Protein AF-A0A259EML0-F1 (afdb_monomer)

Foldseek 3Di:
DPPPCQLVLPFLLVQVVVDDQVVQQVVQCVVCVVPPVDDLDQALQPRHRDPTFHQFLQRHTHHPVVVVVLSPDGFDPVQVVQVVVLVVLQVVLVVVVVVVCVVQPQDQDQQCLCVVLVVLVVVCVVPVVSVVVSVVSNVVNVVSNVVSVVSVVVSVVVVVVSCVVRPRRDRDQHDDLPDPPHDADPSRVSSSLCQFRPDPHGSSNVSLFVVQCVVVVQFALAPPGPDNPQKDKDFLADSNNVTTSHSVRIHIHHPVVVVVDDPDDNPPRRPDDPDPVVVVVVPDDPPPPPPD

Secondary structure (DSSP, 8-state):
--TTSSTTT--HHHHHTTS-HHHHHHHHHHHHTTT-TT--PBPTTT--B-SSEEE-TTS-EEEHHHHHHHHT----THHHHHHHHHHHHHHHHHHHHHHHHHHH-------HHHHHHHHHHHHHTT-TTHHHHHHHHHHHHHHHHHHHHHHHHHHHHHHHHHHHHSPPPPPP----TT-TTS---HHHHHHHHHHHT-SSS-TTHHHHHHHHHHHTTSS--STT----SSEEEEESS-GGGT--SSGGGEEEEEHHHHHTS-SS-GGGSTTT---GGGGGTTT-----TT--

Nearest PDB structures (foldseek):
  3q84-assembly2_H  TM=6.342E-01  e=9.809E+00  Homo sapiens
  3tul-assembly5_A  TM=3.416E-01  e=5.485E+00  Salmonella enterica subsp. enterica serovar Typhimurium

Mean predicted aligned error: 13.54 Å

Structure (mmCIF, N/CA/C/O backbone):
data_AF-A0A259EML0-F1
#
_entry.id   AF-A0A259EML0-F1
#
loop_
_atom_site.group_PDB
_atom_site.id
_atom_site.type_symbol
_atom_site.label_atom_id
_atom_site.label_alt_id
_atom_site.label_comp_id
_atom_site.label_asym_id
_atom_site.label_entity_id
_atom_site.label_seq_id
_atom_site.pdbx_PDB_ins_code
_atom_site.Cartn_x
_atom_site.Cartn_y
_atom_site.Cartn_z
_atom_site.occupancy
_atom_site.B_iso_or_equiv
_atom_site.auth_seq_id
_atom_site.auth_comp_id
_atom_site.auth_asym_id
_atom_site.auth_atom_id
_atom_site.pdbx_PDB_model_num
ATOM 1 N N . MET A 1 1 ? -11.617 6.239 -12.213 1.00 32.28 1 MET A N 1
ATOM 2 C CA . MET A 1 1 ? -11.123 7.556 -11.750 1.00 32.28 1 MET A CA 1
ATOM 3 C C . MET A 1 1 ? -11.499 7.834 -10.281 1.00 32.28 1 MET A C 1
ATOM 5 O O . MET A 1 1 ? -11.988 8.906 -9.979 1.00 32.28 1 MET A O 1
ATOM 9 N N . ILE A 1 2 ? -11.288 6.891 -9.346 1.00 41.94 2 ILE A N 1
ATOM 10 C CA . ILE A 1 2 ? -11.593 7.083 -7.898 1.00 41.94 2 ILE A CA 1
ATOM 11 C C . ILE A 1 2 ? -10.300 7.094 -7.048 1.00 41.94 2 ILE A C 1
ATOM 13 O O . ILE A 1 2 ? -10.310 7.427 -5.869 1.00 41.94 2 ILE A O 1
ATOM 17 N N . ALA A 1 3 ? -9.150 6.792 -7.658 1.00 43.53 3 ALA A N 1
ATOM 18 C CA . ALA A 1 3 ? -7.865 6.683 -6.971 1.00 43.53 3 ALA A CA 1
ATOM 19 C C . ALA A 1 3 ? -7.181 8.036 -6.675 1.00 43.53 3 ALA A C 1
ATOM 21 O O . ALA A 1 3 ? -6.083 8.034 -6.128 1.00 43.53 3 ALA A O 1
ATOM 22 N N . GLU A 1 4 ? -7.789 9.176 -7.022 1.00 46.19 4 GLU A N 1
ATOM 23 C CA . GLU A 1 4 ? -7.101 10.478 -6.986 1.00 46.19 4 GLU A CA 1
ATOM 24 C C . GLU A 1 4 ? -7.429 11.373 -5.783 1.00 46.19 4 GLU A C 1
ATOM 26 O O . GLU A 1 4 ? -6.706 12.336 -5.564 1.00 46.19 4 GLU A O 1
ATOM 31 N N . THR A 1 5 ? -8.456 11.062 -4.982 1.00 48.94 5 THR A N 1
ATOM 32 C CA . THR A 1 5 ? -8.928 11.951 -3.893 1.00 48.94 5 THR A CA 1
ATOM 33 C C . THR A 1 5 ? -8.963 11.295 -2.515 1.00 48.94 5 THR A C 1
ATOM 35 O O . THR A 1 5 ? -9.581 11.808 -1.582 1.00 48.94 5 THR A O 1
ATOM 38 N N . TRP A 1 6 ? -8.394 10.104 -2.369 1.00 49.38 6 TRP A N 1
ATOM 39 C CA . TRP A 1 6 ? -8.621 9.312 -1.167 1.00 49.38 6 TRP A CA 1
ATOM 40 C C . TRP A 1 6 ? -7.651 9.634 -0.032 1.00 49.38 6 TRP A C 1
ATOM 42 O O . TRP A 1 6 ? -8.041 9.540 1.133 1.00 49.38 6 TRP A O 1
ATOM 52 N N . HIS A 1 7 ? -6.425 10.070 -0.335 1.00 49.62 7 HIS A N 1
ATOM 53 C CA . HIS A 1 7 ? -5.476 10.426 0.715 1.00 49.62 7 HIS A CA 1
ATOM 54 C C . HIS A 1 7 ? -5.818 11.779 1.358 1.00 49.62 7 HIS A C 1
ATOM 56 O O . HIS A 1 7 ? -5.595 11.948 2.553 1.00 49.62 7 HIS A O 1
ATOM 62 N N . THR A 1 8 ? -6.457 12.704 0.626 1.00 53.06 8 THR A N 1
ATOM 63 C CA . THR A 1 8 ? -7.012 13.951 1.196 1.00 53.06 8 THR A CA 1
ATOM 64 C C . THR A 1 8 ? -8.127 13.699 2.218 1.00 53.06 8 THR A C 1
ATOM 66 O O . THR A 1 8 ? -8.346 14.520 3.111 1.00 53.06 8 THR A O 1
ATOM 69 N N . ASP A 1 9 ? -8.821 12.559 2.118 1.00 53.66 9 ASP A N 1
ATOM 70 C CA . ASP A 1 9 ? -9.874 12.164 3.060 1.00 53.66 9 ASP A CA 1
ATOM 71 C C . ASP A 1 9 ? -9.303 11.496 4.332 1.00 53.66 9 ASP A C 1
ATOM 73 O O . ASP A 1 9 ? -9.971 11.504 5.371 1.00 53.66 9 ASP A O 1
ATOM 77 N N . PHE A 1 10 ? -8.067 10.969 4.308 1.00 60.84 10 PHE A N 1
ATOM 78 C CA . PHE A 1 10 ? -7.396 10.430 5.499 1.00 60.84 10 PHE A CA 1
ATOM 79 C C . PHE A 1 10 ? -6.634 11.519 6.259 1.00 60.84 10 PHE A C 1
ATOM 81 O O . PHE A 1 10 ? -5.419 11.667 6.160 1.00 60.84 10 PHE A O 1
ATOM 88 N N . ASN A 1 11 ? -7.368 12.270 7.074 1.00 67.12 11 ASN A N 1
ATOM 89 C CA . ASN A 1 11 ? -6.804 13.308 7.927 1.00 67.12 11 ASN A CA 1
ATOM 90 C C . ASN A 1 11 ? -7.210 13.055 9.392 1.00 67.12 11 ASN A C 1
ATOM 92 O O . ASN A 1 11 ? -8.245 13.567 9.838 1.00 67.12 11 ASN A O 1
ATOM 96 N N . PRO A 1 12 ? -6.432 12.240 10.141 1.00 69.56 12 PRO A N 1
ATOM 97 C CA . PRO A 1 12 ? -6.724 11.939 11.539 1.00 69.56 12 PRO A CA 1
ATOM 98 C C . PRO A 1 12 ? -6.845 13.195 12.389 1.00 69.56 12 PRO A C 1
ATOM 100 O O . PRO A 1 12 ? -7.773 13.280 13.181 1.00 69.56 12 PRO A O 1
ATOM 103 N N . GLN A 1 13 ? -5.997 14.200 12.163 1.00 73.12 13 GLN A N 1
ATOM 104 C CA . GLN A 1 13 ? -6.084 15.487 12.850 1.00 73.12 13 GLN A CA 1
ATOM 105 C C . GLN A 1 13 ? -7.441 16.167 12.642 1.00 73.12 13 GLN A C 1
ATOM 107 O O . GLN A 1 13 ? -8.104 16.562 13.603 1.00 73.12 13 GLN A O 1
ATOM 112 N N . LYS A 1 14 ? -7.916 16.259 11.398 1.00 75.06 14 LYS A N 1
ATOM 113 C CA . LYS A 1 14 ? -9.229 16.836 11.066 1.00 75.06 14 LYS A CA 1
ATOM 114 C C . LYS A 1 14 ? -10.395 16.053 11.671 1.00 75.06 14 LYS A C 1
ATOM 116 O O . LYS A 1 14 ? -11.401 16.656 12.032 1.00 75.06 14 LYS A O 1
ATOM 121 N N . PHE A 1 15 ? -10.295 14.730 11.754 1.00 71.44 15 PHE A N 1
ATOM 122 C CA . PHE A 1 15 ? -11.325 13.910 12.389 1.00 71.44 15 PHE A CA 1
ATOM 123 C C . PHE A 1 15 ? -11.285 14.039 13.916 1.00 71.44 15 PHE A C 1
ATOM 125 O O . PHE A 1 15 ? -12.296 14.359 14.533 1.00 71.44 15 PHE A O 1
ATOM 132 N N . LEU A 1 16 ? -10.117 13.831 14.524 1.00 73.88 16 LEU A N 1
ATOM 133 C CA . LEU A 1 16 ? -9.940 13.743 15.972 1.00 73.88 16 LEU A CA 1
ATOM 134 C C . LEU A 1 16 ? -10.069 15.103 16.663 1.00 73.88 16 LEU A C 1
ATOM 136 O O . LEU A 1 16 ? -10.526 15.148 17.797 1.00 73.88 16 LEU A O 1
ATOM 140 N N . SER A 1 17 ? -9.799 16.212 15.966 1.00 73.31 17 SER A N 1
ATOM 141 C CA . SER A 1 17 ? -10.122 17.572 16.441 1.00 73.31 17 SER A CA 1
ATOM 142 C C . SER A 1 17 ? -11.617 17.822 16.658 1.00 73.31 17 SER A C 1
ATOM 144 O O . SER A 1 17 ? -11.980 18.728 17.402 1.00 73.31 17 SER A O 1
ATOM 146 N N . ARG A 1 18 ? -12.495 17.033 16.026 1.00 74.31 18 ARG A N 1
ATOM 147 C CA . ARG A 1 18 ? -13.953 17.116 16.217 1.00 74.31 18 ARG A CA 1
ATOM 148 C C . ARG A 1 18 ? -14.454 16.197 17.329 1.00 74.31 18 ARG A C 1
ATOM 150 O O . ARG A 1 18 ? -15.625 16.267 17.686 1.00 74.31 18 ARG A O 1
ATOM 157 N N . VAL A 1 19 ? -13.598 15.314 17.841 1.00 75.00 19 VAL A N 1
ATOM 158 C CA . VAL A 1 19 ? -13.948 14.332 18.866 1.00 75.00 19 VAL A CA 1
ATOM 159 C C . VAL A 1 19 ? -13.539 14.881 20.228 1.00 75.00 19 VAL A C 1
ATOM 161 O O . VAL A 1 19 ? -12.363 15.133 20.477 1.00 75.00 19 VAL A O 1
ATOM 164 N N . SER A 1 20 ? -14.502 15.032 21.138 1.00 83.38 20 SER A N 1
ATOM 165 C CA . SER A 1 20 ? -14.188 15.306 22.540 1.00 83.38 20 SER A CA 1
ATOM 166 C C . SER A 1 20 ? -13.540 14.067 23.155 1.00 83.38 20 SER A C 1
ATOM 168 O O . SER A 1 20 ? -14.195 13.041 23.330 1.00 83.38 20 SER A O 1
ATOM 170 N N . LEU A 1 21 ? -12.244 14.157 23.471 1.00 80.44 21 LEU A N 1
ATOM 171 C CA . LEU A 1 21 ? -11.493 13.058 24.083 1.00 80.44 21 LEU A CA 1
ATOM 172 C C . LEU A 1 21 ? -12.139 12.599 25.394 1.00 80.44 21 LEU A C 1
ATOM 174 O O . LEU A 1 21 ? -12.242 11.403 25.633 1.00 80.44 21 LEU A O 1
ATOM 178 N N . THR A 1 22 ? -12.629 13.534 26.207 1.00 82.12 22 THR A N 1
ATOM 179 C CA . THR A 1 22 ? -13.316 13.217 27.463 1.00 82.12 22 THR A CA 1
ATOM 180 C C . THR A 1 22 ? -14.572 12.386 27.215 1.00 82.12 22 THR A C 1
ATOM 182 O O . THR A 1 22 ? -14.699 11.312 27.787 1.00 82.12 22 THR A O 1
ATOM 185 N N . GLN A 1 23 ? -15.439 12.811 26.288 1.00 84.12 23 GLN A N 1
ATOM 186 C CA . GLN A 1 23 ? -16.652 12.055 25.946 1.00 84.12 23 GLN A CA 1
ATOM 187 C C . GLN A 1 23 ? -16.326 10.696 25.318 1.00 84.12 23 GLN A C 1
ATOM 189 O O . GLN A 1 23 ? -17.047 9.725 25.533 1.00 84.12 23 GLN A O 1
ATOM 194 N N . LEU A 1 24 ? -15.253 10.611 24.524 1.00 82.38 24 LEU A N 1
ATOM 195 C CA . LEU A 1 24 ? -14.804 9.350 23.940 1.00 82.38 24 LEU A CA 1
ATOM 196 C C . LEU A 1 24 ? -14.326 8.378 25.020 1.00 82.38 24 LEU A C 1
ATOM 198 O O . LEU A 1 24 ? -14.679 7.206 24.947 1.00 82.38 24 LEU A O 1
ATOM 202 N N . ILE A 1 25 ? -13.544 8.855 25.993 1.00 82.38 25 ILE A N 1
ATOM 203 C CA . ILE A 1 25 ? -13.078 8.057 27.132 1.00 82.38 25 ILE A CA 1
ATOM 204 C C . ILE A 1 25 ? -14.272 7.609 27.970 1.00 82.38 25 ILE A C 1
ATOM 206 O O . ILE A 1 25 ? -14.423 6.414 28.160 1.00 82.38 25 ILE A O 1
ATOM 210 N N . GLU A 1 26 ? -15.163 8.518 28.372 1.00 82.00 26 GLU A N 1
ATOM 211 C CA . GLU A 1 26 ? -16.359 8.187 29.165 1.00 82.00 26 GLU A CA 1
ATOM 212 C C . GLU A 1 26 ? -17.229 7.142 28.464 1.00 82.00 26 GLU A C 1
ATOM 214 O O . GLU A 1 26 ? -17.644 6.149 29.056 1.00 82.00 26 GLU A O 1
ATOM 219 N N . ARG A 1 27 ? -17.461 7.324 27.159 1.00 80.75 27 ARG A N 1
ATOM 220 C CA . ARG A 1 27 ? -18.172 6.343 26.344 1.00 80.75 27 ARG A CA 1
ATOM 221 C C . ARG A 1 27 ? -17.422 5.010 26.319 1.00 80.75 27 ARG A C 1
ATOM 223 O O . ARG A 1 27 ? -18.044 3.965 26.459 1.00 80.75 27 ARG A O 1
ATOM 230 N N . ASN A 1 28 ? -16.113 5.027 26.087 1.00 82.31 28 ASN A N 1
ATOM 231 C CA . ASN A 1 28 ? -15.300 3.817 26.018 1.00 82.31 28 ASN A CA 1
ATOM 232 C C . ASN A 1 28 ? -15.288 3.064 27.356 1.00 82.31 28 ASN A C 1
ATOM 234 O O . ASN A 1 28 ? -15.416 1.847 27.349 1.00 82.31 28 ASN A O 1
ATOM 238 N N . GLU A 1 29 ? -15.203 3.777 28.477 1.00 76.75 29 GLU A N 1
ATOM 239 C CA . GLU A 1 29 ? -15.311 3.230 29.828 1.00 76.75 29 GLU A CA 1
ATOM 240 C C . GLU A 1 29 ? -16.691 2.592 30.032 1.00 76.75 29 GLU A C 1
ATOM 242 O O . GLU A 1 29 ? -16.748 1.401 30.326 1.00 76.75 29 GLU A O 1
ATOM 247 N N . ALA A 1 30 ? -17.781 3.314 29.740 1.00 74.81 30 ALA A N 1
ATOM 248 C CA . ALA A 1 30 ? -19.155 2.820 29.880 1.00 74.81 30 ALA A CA 1
ATOM 249 C C . ALA A 1 30 ? -19.441 1.558 29.040 1.00 74.81 30 ALA A C 1
ATOM 251 O O . ALA A 1 30 ? -20.083 0.620 29.506 1.00 74.81 30 ALA A O 1
ATOM 252 N N . TYR A 1 31 ? -18.945 1.495 27.797 1.00 71.94 31 TYR A N 1
ATOM 253 C CA . TYR A 1 31 ? -19.102 0.304 26.949 1.00 71.94 31 TYR A CA 1
ATOM 254 C C . TYR A 1 31 ? -18.270 -0.891 27.432 1.00 71.94 31 TYR A C 1
ATOM 256 O O . TYR A 1 31 ? -18.610 -2.031 27.115 1.00 71.94 31 TYR A O 1
ATOM 264 N N . ASN A 1 32 ? -17.188 -0.645 28.172 1.00 70.50 32 ASN A N 1
ATOM 265 C CA . ASN A 1 32 ? -16.223 -1.667 28.561 1.00 70.50 32 ASN A CA 1
ATOM 266 C C . ASN A 1 32 ? -16.241 -1.986 30.065 1.00 70.50 32 ASN A C 1
ATOM 268 O O . ASN A 1 32 ? -15.368 -2.728 30.508 1.00 70.50 32 ASN A O 1
ATOM 272 N N . GLU A 1 33 ? -17.216 -1.512 30.851 1.00 60.94 33 GLU A N 1
ATOM 273 C CA . GLU A 1 33 ? -17.283 -1.728 32.312 1.00 60.94 33 GLU A CA 1
ATOM 274 C C . GLU A 1 33 ? -17.129 -3.209 32.723 1.00 60.94 33 GLU A C 1
ATOM 276 O O . GLU A 1 33 ? -16.513 -3.510 33.741 1.00 60.94 33 GLU A O 1
ATOM 281 N N . SER A 1 34 ? -17.589 -4.155 31.894 1.00 50.03 34 SER A N 1
ATOM 282 C CA . SER A 1 34 ? -17.440 -5.606 32.116 1.00 50.03 34 SER A CA 1
ATOM 283 C C . SER A 1 34 ? -16.112 -6.213 31.630 1.00 50.03 34 SER A C 1
ATOM 285 O O . SER A 1 34 ? -15.799 -7.353 31.961 1.00 50.03 34 SER A O 1
ATOM 287 N N . SER A 1 35 ? -15.334 -5.473 30.836 1.00 54.25 35 SER A N 1
ATOM 288 C CA . SER A 1 35 ? -14.045 -5.881 30.248 1.00 54.25 35 SER A CA 1
ATOM 289 C C . SER A 1 35 ? -12.836 -5.162 30.867 1.00 54.25 35 SER A C 1
ATOM 291 O O . SER A 1 35 ? -11.695 -5.516 30.575 1.00 54.25 35 SER A O 1
ATOM 293 N N . VAL A 1 36 ? -13.076 -4.156 31.716 1.00 50.84 36 VAL A N 1
ATOM 294 C CA . VAL A 1 36 ? -12.072 -3.279 32.355 1.00 50.84 36 VAL A CA 1
ATOM 295 C C . VAL A 1 36 ? -11.685 -3.776 33.755 1.00 50.84 36 VAL A C 1
ATOM 297 O O . VAL A 1 36 ? -11.028 -3.068 34.508 1.00 50.84 36 VAL A O 1
ATOM 300 N N . THR A 1 37 ? -12.029 -5.012 34.124 1.00 45.94 37 THR A N 1
ATOM 301 C CA . THR A 1 37 ? -11.985 -5.476 35.520 1.00 45.94 37 THR A CA 1
ATOM 302 C C . THR A 1 37 ? -10.606 -5.511 36.202 1.00 45.94 37 THR A C 1
ATOM 304 O O . THR A 1 37 ? -10.588 -5.900 37.356 1.00 45.94 37 THR A O 1
ATOM 307 N N . ASP A 1 38 ? -9.480 -5.093 35.592 1.00 52.44 38 ASP A N 1
ATOM 308 C CA . ASP A 1 38 ? -8.196 -4.989 36.334 1.00 52.44 38 ASP A CA 1
ATOM 309 C C . ASP A 1 38 ? -7.016 -4.213 35.683 1.00 52.44 38 ASP A C 1
ATOM 311 O O . ASP A 1 38 ? -5.881 -4.226 36.170 1.00 52.44 38 ASP A O 1
ATOM 315 N N . ALA A 1 39 ? -7.190 -3.535 34.552 1.00 53.12 39 ALA A N 1
ATOM 316 C CA . ALA A 1 39 ? -6.047 -3.250 33.681 1.00 53.12 39 ALA A CA 1
ATOM 317 C C . ALA A 1 39 ? -5.263 -1.954 34.004 1.00 53.12 39 ALA A C 1
ATOM 319 O O . ALA A 1 39 ? -5.427 -0.937 33.333 1.00 53.12 39 ALA A O 1
ATOM 320 N N . LYS A 1 40 ? -4.242 -2.034 34.876 1.00 64.31 40 LYS A N 1
ATOM 321 C CA . LYS A 1 40 ? -2.999 -1.224 34.745 1.00 64.31 40 LYS A CA 1
ATOM 322 C C . LYS A 1 40 ? -2.198 -1.652 33.498 1.00 64.31 40 LYS A C 1
ATOM 324 O O . LYS A 1 40 ? -0.983 -1.844 33.562 1.00 64.31 40 LYS A O 1
ATOM 329 N N . SER A 1 41 ? -2.874 -1.874 32.373 1.00 74.88 41 SER A N 1
ATOM 330 C CA . SER A 1 41 ? -2.240 -2.356 31.153 1.00 74.8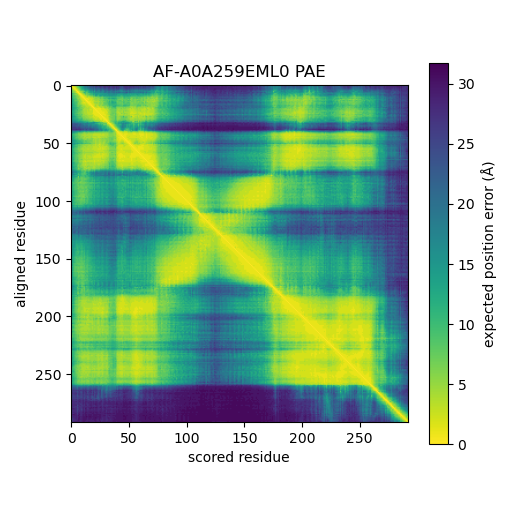8 41 SER A CA 1
ATOM 331 C C . SER A 1 41 ? -1.294 -1.283 30.619 1.00 74.88 41 SER A C 1
ATOM 333 O O . SER A 1 41 ? -1.659 -0.101 30.581 1.00 74.88 41 SER A O 1
ATOM 335 N N . PRO A 1 42 ? -0.068 -1.655 30.220 1.00 88.31 42 PRO A N 1
ATOM 336 C CA . PRO A 1 42 ? 0.851 -0.703 29.626 1.00 88.31 42 PRO A CA 1
ATOM 337 C C . PRO A 1 42 ? 0.236 -0.135 28.344 1.00 88.31 42 PRO A C 1
ATOM 339 O O . PRO A 1 42 ? -0.346 -0.863 27.538 1.00 88.31 42 PRO A O 1
ATOM 342 N N . CYS A 1 43 ? 0.363 1.177 28.154 1.00 91.88 43 CYS A N 1
ATOM 343 C CA . CYS A 1 43 ? -0.050 1.830 26.920 1.00 91.88 43 CYS A CA 1
ATOM 344 C C . CYS A 1 43 ? 0.687 1.200 25.733 1.00 91.88 43 CYS A C 1
ATOM 346 O O . CYS A 1 43 ? 1.915 1.149 25.731 1.00 91.88 43 CYS A O 1
ATOM 348 N N . ILE A 1 44 ? -0.040 0.797 24.692 1.00 92.38 44 ILE A N 1
ATOM 349 C CA . ILE A 1 44 ? 0.542 0.190 23.489 1.00 92.38 44 ILE A CA 1
ATOM 350 C C . ILE A 1 44 ? 1.546 1.106 22.777 1.00 92.38 44 ILE A C 1
ATOM 352 O O . ILE A 1 44 ? 2.415 0.640 22.050 1.00 92.38 44 ILE A O 1
ATOM 356 N N . PHE A 1 45 ? 1.425 2.417 22.984 1.00 91.00 45 PHE A N 1
ATOM 357 C CA . PHE A 1 45 ? 2.242 3.406 22.299 1.00 91.00 45 PHE A CA 1
ATOM 358 C C . PHE A 1 45 ? 3.516 3.786 23.063 1.00 91.00 45 PHE A C 1
ATOM 360 O O . PHE A 1 45 ? 4.565 3.947 22.452 1.00 91.00 45 PHE A O 1
ATOM 367 N N . CYS A 1 46 ? 3.443 3.941 24.392 1.00 92.25 46 CYS A N 1
ATOM 368 C CA . CYS A 1 46 ? 4.582 4.387 25.210 1.00 92.25 46 CYS A CA 1
ATOM 369 C C . CYS A 1 46 ? 5.057 3.373 26.260 1.00 92.25 46 CYS A C 1
ATOM 371 O O . CYS A 1 46 ? 6.010 3.655 26.982 1.00 92.25 46 CYS A O 1
ATOM 373 N N . GLY A 1 47 ? 4.374 2.236 26.408 1.00 91.00 47 GLY A N 1
ATOM 374 C CA . GLY A 1 47 ? 4.679 1.185 27.384 1.00 91.00 47 GLY A CA 1
ATOM 375 C C . GLY A 1 47 ? 4.368 1.534 28.844 1.00 91.00 47 GLY A C 1
ATOM 376 O O . GLY A 1 47 ? 4.429 0.665 29.708 1.00 91.00 47 GLY A O 1
ATOM 377 N N . LYS A 1 48 ? 4.020 2.789 29.154 1.00 90.88 48 LYS A N 1
ATOM 378 C CA . LYS A 1 48 ? 3.745 3.234 30.528 1.00 90.88 48 LYS A CA 1
ATOM 379 C C . LYS A 1 48 ? 2.326 2.860 30.951 1.00 90.88 48 LYS A C 1
ATOM 381 O O . LYS A 1 48 ? 1.386 3.010 30.169 1.00 90.88 48 LYS A O 1
ATOM 386 N N . ALA A 1 49 ? 2.163 2.431 32.200 1.00 86.62 49 ALA A N 1
ATOM 387 C CA . ALA A 1 49 ? 0.847 2.274 32.810 1.00 86.62 49 ALA A CA 1
ATOM 388 C C . ALA A 1 49 ? 0.193 3.651 33.013 1.00 86.62 49 ALA A C 1
ATOM 390 O O . ALA A 1 49 ? 0.858 4.617 33.395 1.00 86.62 49 ALA A O 1
ATOM 391 N N . SER A 1 50 ? -1.109 3.752 32.760 1.00 84.56 50 SER A N 1
ATOM 392 C CA . SER A 1 50 ? -1.887 4.969 32.992 1.00 84.56 50 SER A CA 1
ATOM 393 C C . SER A 1 50 ? -3.288 4.604 33.462 1.00 84.56 50 SER A C 1
ATOM 395 O O . SER A 1 50 ? -3.810 3.565 33.076 1.00 84.56 50 SER A O 1
ATOM 397 N N . ALA A 1 51 ? -3.884 5.463 34.287 1.00 77.94 51 ALA A N 1
ATOM 398 C CA . ALA A 1 51 ? -5.241 5.273 34.791 1.00 77.94 51 ALA A CA 1
ATOM 399 C C . ALA A 1 51 ? -6.323 5.735 33.800 1.00 77.94 51 ALA A C 1
ATOM 401 O O . ALA A 1 51 ? -7.479 5.376 33.970 1.00 77.94 51 ALA A O 1
ATOM 402 N N . ARG A 1 52 ? -5.968 6.552 32.794 1.00 84.56 52 ARG A N 1
ATOM 403 C CA . ARG A 1 52 ? -6.921 7.122 31.829 1.00 84.56 52 ARG A CA 1
ATOM 404 C C . ARG A 1 52 ? -6.471 6.923 30.393 1.00 84.56 52 ARG A C 1
ATOM 406 O O . ARG A 1 52 ? -5.320 7.192 30.032 1.00 84.56 52 ARG A O 1
ATOM 413 N N . GLY A 1 53 ? -7.405 6.497 29.556 1.00 87.12 53 GLY A N 1
ATOM 414 C CA . GLY A 1 53 ? -7.155 6.201 28.157 1.00 87.12 53 GLY A CA 1
ATOM 415 C C . GLY A 1 53 ? -8.358 5.555 27.495 1.00 87.12 53 GLY A C 1
ATOM 416 O O . GLY A 1 53 ? -9.450 5.550 28.050 1.00 87.12 53 GLY A O 1
ATOM 417 N N . ILE A 1 54 ? -8.137 5.013 26.306 1.00 87.75 54 ILE A N 1
ATOM 418 C CA . ILE A 1 54 ? -9.139 4.256 25.565 1.00 87.75 54 ILE A CA 1
ATOM 419 C C . ILE A 1 54 ? -8.695 2.801 25.430 1.00 87.75 54 ILE A C 1
ATOM 421 O O . ILE A 1 54 ? -7.525 2.512 25.158 1.00 87.75 54 ILE A O 1
ATOM 425 N N . LEU A 1 55 ? -9.643 1.889 25.602 1.00 88.19 55 LEU A N 1
ATOM 426 C CA . LEU A 1 55 ? -9.508 0.485 25.254 1.00 88.19 55 LEU A CA 1
ATOM 427 C C . LEU A 1 55 ? -9.886 0.305 23.779 1.00 88.19 55 LEU A C 1
ATOM 429 O O . LEU A 1 55 ? -10.973 0.693 23.342 1.00 88.19 55 LEU A O 1
ATOM 433 N N . LEU A 1 56 ? -8.961 -0.247 23.004 1.00 89.19 56 LEU A N 1
ATOM 434 C CA . LEU A 1 56 ? -9.154 -0.593 21.601 1.00 89.19 56 LEU A CA 1
ATOM 435 C C . LEU A 1 56 ? -9.943 -1.904 21.475 1.00 89.19 56 LEU A C 1
ATOM 437 O O . LEU A 1 56 ? -10.060 -2.671 22.429 1.00 89.19 56 LEU A O 1
ATOM 441 N N . ASN A 1 57 ? -10.452 -2.193 20.278 1.00 85.94 57 ASN A N 1
ATOM 442 C CA . ASN A 1 57 ? -11.286 -3.377 20.032 1.00 85.94 57 ASN A CA 1
ATOM 443 C C . ASN A 1 57 ? -10.556 -4.700 20.315 1.00 85.94 57 ASN A C 1
ATOM 445 O O . ASN A 1 57 ? -11.174 -5.677 20.719 1.00 85.94 57 ASN A O 1
ATOM 449 N N . ASP A 1 58 ? -9.234 -4.743 20.125 1.00 88.06 58 ASP A N 1
ATOM 450 C CA . ASP A 1 58 ? -8.391 -5.901 20.458 1.00 88.06 58 ASP A CA 1
ATOM 451 C C . ASP A 1 58 ? -7.986 -5.959 21.939 1.00 88.06 58 ASP A C 1
ATOM 453 O O . ASP A 1 58 ? -7.129 -6.762 22.304 1.00 88.06 58 ASP A O 1
ATOM 457 N N . LYS A 1 59 ? -8.584 -5.115 22.790 1.00 86.94 59 LYS A N 1
ATOM 458 C CA . LYS A 1 59 ? -8.267 -4.951 24.217 1.00 86.94 59 LYS A CA 1
ATOM 459 C C . LYS A 1 59 ? -6.890 -4.333 24.491 1.00 86.94 59 LYS A C 1
ATOM 461 O O . LYS A 1 59 ? -6.460 -4.284 25.643 1.00 86.94 59 LYS A O 1
ATOM 466 N N . SER A 1 60 ? -6.199 -3.821 23.471 1.00 89.56 60 SER A N 1
ATOM 467 C CA . SER A 1 60 ? -5.012 -2.987 23.678 1.00 89.56 60 SER A CA 1
ATOM 468 C C . SER A 1 60 ? -5.409 -1.644 24.303 1.00 89.56 60 SER A C 1
ATOM 470 O O . SER A 1 60 ? -6.454 -1.086 23.978 1.00 89.56 60 SER A O 1
ATOM 472 N N . PHE A 1 61 ? -4.565 -1.088 25.172 1.00 90.75 61 PHE A N 1
ATOM 473 C CA . PHE A 1 61 ? -4.840 0.178 25.858 1.00 90.75 61 PHE A CA 1
ATOM 474 C C . PHE A 1 61 ? -4.016 1.332 25.275 1.00 90.75 61 PHE A C 1
ATOM 476 O O . PHE A 1 61 ? -2.806 1.202 25.090 1.00 90.75 61 PHE A O 1
ATOM 483 N N . LEU A 1 62 ? -4.648 2.479 25.022 1.00 91.38 62 LEU A N 1
ATOM 484 C CA . LEU A 1 62 ? -3.991 3.717 24.595 1.00 91.38 62 LEU A CA 1
ATOM 485 C C . LEU A 1 62 ? -4.233 4.814 25.633 1.00 91.38 62 LEU A C 1
ATOM 487 O O . LEU A 1 62 ? -5.365 5.255 25.815 1.00 91.38 62 LEU A O 1
ATOM 491 N N . CYS A 1 63 ? -3.178 5.296 26.291 1.00 91.25 63 CYS A N 1
ATOM 492 C CA . CYS A 1 63 ? -3.326 6.340 27.305 1.00 91.25 63 CYS A CA 1
ATOM 493 C C . CYS A 1 63 ? -3.723 7.698 26.702 1.00 91.25 63 CYS A C 1
ATOM 495 O O . CYS A 1 63 ? -3.430 8.000 25.542 1.00 91.25 63 CYS A O 1
ATOM 497 N N . GLN A 1 64 ? -4.332 8.553 27.528 1.00 88.88 64 GLN A N 1
ATOM 498 C CA . GLN A 1 64 ? -4.811 9.880 27.124 1.00 88.88 64 GLN A CA 1
ATOM 499 C C . GLN A 1 64 ? -3.716 10.757 26.484 1.00 88.88 64 GLN A C 1
ATOM 501 O O . GLN A 1 64 ? -3.977 11.468 25.517 1.00 88.88 64 GLN A O 1
ATOM 506 N N . GLN A 1 65 ? -2.478 10.697 26.986 1.00 89.50 65 GLN A N 1
ATOM 507 C CA . GLN A 1 65 ? -1.367 11.484 26.439 1.00 89.50 65 GLN A CA 1
ATOM 508 C C . GLN A 1 65 ? -0.974 11.017 25.031 1.00 89.50 65 GLN A C 1
ATOM 510 O O . GLN A 1 65 ? -0.843 11.834 24.121 1.00 89.50 65 GLN A O 1
ATOM 515 N N . CYS A 1 66 ? -0.838 9.704 24.831 1.00 90.81 66 CYS A N 1
ATOM 516 C CA . CYS A 1 66 ? -0.501 9.143 23.525 1.00 90.81 66 CYS A CA 1
ATOM 517 C C . CYS A 1 66 ? -1.648 9.282 22.521 1.00 90.81 66 CYS A C 1
ATOM 519 O O . CYS A 1 66 ? -1.383 9.431 21.333 1.00 90.81 66 CYS A O 1
ATOM 521 N N . TYR A 1 67 ? -2.906 9.303 22.975 1.00 87.94 67 TYR A N 1
ATOM 522 C CA . TYR A 1 67 ? -4.031 9.677 22.118 1.00 87.94 67 TYR A CA 1
ATOM 523 C C . TYR A 1 67 ? -3.816 11.063 21.506 1.00 87.94 67 TYR A C 1
ATOM 525 O O . TYR A 1 67 ? -3.953 11.210 20.296 1.00 87.94 67 TYR A O 1
ATOM 533 N N . SER A 1 68 ? -3.449 12.066 22.310 1.00 84.12 68 SER A N 1
ATOM 534 C CA . SER A 1 68 ? -3.223 13.428 21.810 1.00 84.12 68 SER A CA 1
ATOM 535 C C . SER A 1 68 ? -2.095 13.480 20.779 1.00 84.12 68 SER A C 1
ATOM 537 O O . SER A 1 68 ? -2.211 14.190 19.785 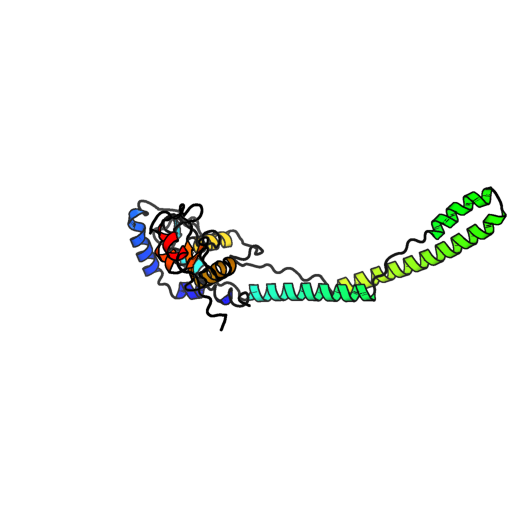1.00 84.12 68 SER A O 1
ATOM 539 N N . GLU A 1 69 ? -1.032 12.692 20.964 1.00 85.06 69 GLU A N 1
ATOM 540 C CA . GLU A 1 69 ? 0.035 12.568 19.962 1.00 85.06 69 GLU A CA 1
ATOM 541 C C . GLU A 1 69 ? -0.473 11.947 18.657 1.00 85.06 69 GLU A C 1
ATOM 543 O O . GLU A 1 69 ? -0.246 12.504 17.585 1.00 85.06 69 GLU A O 1
ATOM 548 N N . VAL A 1 70 ? -1.196 10.825 18.742 1.00 83.69 70 VAL A N 1
ATOM 549 C CA . VAL A 1 70 ? -1.777 10.135 17.578 1.00 83.69 70 VAL A CA 1
ATOM 550 C C . VAL A 1 70 ? -2.794 11.024 16.861 1.00 83.69 70 VAL A C 1
ATOM 552 O O . VAL A 1 70 ? -2.861 11.027 15.632 1.00 83.69 70 VAL A O 1
ATOM 555 N N . ALA A 1 71 ? -3.541 11.830 17.616 1.00 79.56 71 ALA A N 1
ATOM 556 C CA . ALA A 1 71 ? -4.523 12.763 17.091 1.00 79.56 71 ALA A CA 1
ATOM 557 C C . ALA A 1 71 ? -3.916 13.911 16.294 1.00 79.56 71 ALA A C 1
ATOM 559 O O . ALA A 1 71 ? -4.573 14.441 15.408 1.00 79.56 71 ALA A O 1
ATOM 560 N N . MET A 1 72 ? -2.665 14.270 16.559 1.00 77.25 72 MET A N 1
ATOM 561 C CA . MET A 1 72 ? -1.972 15.333 15.835 1.00 77.25 72 MET A CA 1
ATOM 562 C C . MET A 1 72 ? -1.222 14.827 14.602 1.00 77.25 72 MET A C 1
ATOM 564 O O . MET A 1 72 ? -0.629 15.629 13.879 1.00 77.25 72 MET A O 1
ATOM 568 N N . ILE A 1 73 ? -1.243 13.517 14.333 1.00 75.06 73 ILE A N 1
ATOM 569 C CA . ILE A 1 73 ? -0.604 12.970 13.141 1.00 75.06 73 ILE A CA 1
ATOM 570 C C . ILE A 1 73 ? -1.366 13.451 11.907 1.00 75.06 73 ILE A C 1
ATOM 572 O O . ILE A 1 73 ? -2.529 13.114 11.673 1.00 75.06 73 ILE A O 1
ATOM 576 N N . SER A 1 74 ? -0.660 14.241 11.108 1.00 64.94 74 SER A N 1
ATOM 577 C CA . SER A 1 74 ? -1.079 14.683 9.788 1.00 64.94 74 SER A CA 1
ATOM 578 C C . SER A 1 74 ? -0.278 13.916 8.743 1.00 64.94 74 SER A C 1
ATOM 580 O O . SER A 1 74 ? 0.950 13.834 8.836 1.00 64.94 74 SER A O 1
ATOM 582 N N . TYR A 1 75 ? -0.967 13.336 7.760 1.00 62.66 75 TYR A N 1
ATOM 583 C CA . TYR A 1 75 ? -0.300 12.709 6.625 1.00 62.66 75 TYR A CA 1
ATOM 584 C C . TYR A 1 75 ? -0.024 13.743 5.554 1.00 62.66 75 TYR A C 1
ATOM 586 O O . TYR A 1 75 ? -0.906 14.533 5.213 1.00 62.66 75 TYR A O 1
ATOM 594 N N . PRO A 1 76 ? 1.196 13.762 5.010 1.00 53.47 76 PRO A N 1
ATOM 595 C CA . PRO A 1 76 ? 1.546 14.796 4.074 1.00 53.47 76 PRO A CA 1
ATOM 596 C C . PRO A 1 76 ? 0.871 14.512 2.730 1.00 53.47 76 PRO A C 1
ATOM 598 O O . PRO A 1 76 ? 1.130 13.486 2.104 1.00 53.47 76 PRO A O 1
ATOM 601 N N . GLU A 1 77 ? 0.128 15.497 2.222 1.00 54.19 77 GLU A N 1
ATOM 602 C CA . GLU A 1 77 ? -0.233 15.636 0.798 1.00 54.19 77 GLU A CA 1
ATOM 603 C C . GLU A 1 77 ? 0.979 15.393 -0.132 1.00 54.19 77 GLU A C 1
ATOM 605 O O . GLU A 1 77 ? 0.835 14.976 -1.282 1.00 54.19 77 GLU A O 1
ATOM 610 N N . ARG A 1 78 ? 2.205 15.569 0.393 1.00 58.91 78 ARG A N 1
ATOM 611 C CA . ARG A 1 78 ? 3.464 15.243 -0.287 1.00 58.91 78 ARG A CA 1
ATOM 612 C C . ARG A 1 78 ? 3.568 13.781 -0.735 1.00 58.91 78 ARG A C 1
ATOM 614 O O . ARG A 1 78 ? 4.258 13.555 -1.718 1.00 58.91 78 ARG A O 1
ATOM 621 N N . TYR A 1 79 ? 2.915 12.804 -0.093 1.00 65.88 79 TYR A N 1
ATOM 622 C CA . TYR A 1 79 ? 2.979 11.399 -0.535 1.00 65.88 79 TYR A CA 1
ATOM 623 C C . TYR A 1 79 ? 2.454 11.240 -1.971 1.00 65.88 79 TYR A C 1
ATOM 625 O O . TYR A 1 79 ? 3.148 10.681 -2.820 1.00 65.88 79 TYR A O 1
ATOM 633 N N . GLU A 1 80 ? 1.259 11.769 -2.264 1.00 62.12 80 GLU A N 1
ATOM 634 C CA . GLU A 1 80 ? 0.657 11.640 -3.596 1.00 62.12 80 GLU A CA 1
ATOM 635 C C . GLU A 1 80 ? 1.491 12.379 -4.636 1.00 62.12 80 GLU A C 1
ATOM 637 O O . GLU A 1 80 ? 1.767 11.840 -5.706 1.00 62.12 80 GLU A O 1
ATOM 642 N N . ALA A 1 81 ? 1.914 13.602 -4.309 1.00 71.94 81 ALA A N 1
ATOM 643 C CA . ALA A 1 81 ? 2.710 14.422 -5.206 1.00 71.94 81 ALA A CA 1
ATOM 644 C C . ALA A 1 81 ? 4.042 13.742 -5.544 1.00 71.94 81 ALA A C 1
ATOM 646 O O . ALA A 1 81 ? 4.368 13.603 -6.720 1.00 71.94 81 ALA A O 1
ATOM 647 N N . LEU A 1 82 ? 4.772 13.251 -4.537 1.00 79.56 82 LEU A N 1
ATOM 648 C CA . LEU A 1 82 ? 6.062 12.588 -4.731 1.00 79.56 82 LEU A CA 1
ATOM 649 C C . LEU A 1 82 ? 5.911 11.266 -5.487 1.00 79.56 82 LEU A C 1
ATOM 651 O O . LEU A 1 82 ? 6.667 11.011 -6.422 1.00 79.56 82 LEU A O 1
ATOM 655 N N . ARG A 1 83 ? 4.907 10.445 -5.148 1.00 78.00 83 ARG A N 1
ATOM 656 C CA . ARG A 1 83 ? 4.650 9.183 -5.854 1.00 78.00 83 ARG A CA 1
ATOM 657 C C . ARG A 1 83 ? 4.241 9.421 -7.306 1.00 78.00 83 ARG A C 1
ATOM 659 O O . ARG A 1 83 ? 4.754 8.747 -8.195 1.00 78.00 83 ARG A O 1
ATOM 666 N N . ARG A 1 84 ? 3.354 10.389 -7.572 1.00 78.62 84 ARG A N 1
ATOM 667 C CA . ARG A 1 84 ? 2.951 10.769 -8.939 1.00 78.62 84 ARG A CA 1
ATOM 668 C C . ARG A 1 84 ? 4.141 11.293 -9.736 1.00 78.62 84 ARG A C 1
ATOM 670 O O . ARG A 1 84 ? 4.361 10.825 -10.847 1.00 78.62 84 ARG A O 1
ATOM 677 N N . GLN A 1 85 ? 4.930 12.202 -9.162 1.00 87.69 85 GLN A N 1
ATOM 678 C CA . GLN A 1 85 ? 6.143 12.727 -9.793 1.00 87.69 85 GLN A CA 1
ATOM 679 C C . GLN A 1 85 ? 7.132 11.609 -10.126 1.00 87.69 85 GLN A C 1
ATOM 681 O O . GLN A 1 85 ? 7.648 11.575 -11.239 1.00 87.69 85 GLN A O 1
ATOM 686 N N . PHE A 1 86 ? 7.344 10.662 -9.209 1.00 89.50 86 PHE A N 1
ATOM 687 C CA . PHE A 1 86 ? 8.209 9.509 -9.444 1.00 89.50 86 PHE A CA 1
ATOM 688 C C . PHE A 1 86 ? 7.703 8.618 -10.585 1.00 89.50 86 PHE A C 1
ATOM 690 O O . PHE A 1 86 ? 8.471 8.293 -11.488 1.00 89.50 86 PHE A O 1
ATOM 697 N N . VAL A 1 87 ? 6.412 8.262 -10.592 1.00 86.94 87 VAL A N 1
ATOM 698 C CA . VAL A 1 87 ? 5.816 7.436 -11.658 1.00 86.94 87 VAL A CA 1
ATOM 699 C C . VAL A 1 87 ? 5.922 8.131 -13.015 1.00 86.94 87 VAL A C 1
ATOM 701 O O . VAL A 1 87 ? 6.345 7.501 -13.983 1.00 86.94 87 VAL A O 1
ATOM 704 N N . ILE A 1 88 ? 5.600 9.428 -13.078 1.00 91.44 88 ILE A N 1
ATOM 705 C CA . ILE A 1 88 ? 5.703 10.233 -14.302 1.00 91.44 88 ILE A CA 1
ATOM 706 C C . ILE A 1 88 ? 7.156 10.307 -14.776 1.00 91.44 88 ILE A C 1
ATOM 708 O O . ILE A 1 88 ? 7.421 10.054 -15.946 1.00 91.44 88 ILE A O 1
ATOM 712 N N . ALA A 1 89 ? 8.105 10.607 -13.886 1.00 93.94 89 ALA A N 1
ATOM 713 C CA . ALA A 1 89 ? 9.519 10.707 -14.237 1.00 93.94 89 ALA A CA 1
ATOM 714 C C . ALA A 1 89 ? 10.081 9.367 -14.733 1.00 93.94 89 ALA A C 1
ATOM 716 O O . ALA A 1 89 ? 10.831 9.330 -15.709 1.00 93.94 89 ALA A O 1
ATOM 717 N N . ARG A 1 90 ? 9.694 8.255 -14.095 1.00 94.44 90 ARG A N 1
ATOM 718 C CA . ARG A 1 90 ? 10.120 6.905 -14.487 1.00 94.44 90 ARG A CA 1
ATOM 719 C C . ARG A 1 90 ? 9.597 6.538 -15.868 1.00 94.44 90 ARG A C 1
ATOM 721 O O . ARG A 1 90 ? 10.353 6.029 -16.690 1.00 94.44 90 ARG A O 1
ATOM 728 N N . GLU A 1 91 ? 8.328 6.829 -16.125 1.00 94.81 91 GLU A N 1
ATOM 729 C CA . GLU A 1 91 ? 7.699 6.557 -17.413 1.00 94.81 91 GLU A CA 1
ATOM 730 C C . GLU A 1 91 ? 8.248 7.459 -18.525 1.00 94.81 91 GLU A C 1
ATOM 732 O O . GLU A 1 91 ? 8.591 6.975 -19.602 1.00 94.81 91 GLU A O 1
ATOM 737 N N . ALA A 1 92 ? 8.434 8.751 -18.247 1.00 95.62 92 ALA A N 1
ATOM 738 C CA . ALA A 1 92 ? 9.059 9.687 -19.176 1.00 95.62 92 ALA A CA 1
ATOM 739 C C . ALA A 1 92 ? 10.480 9.242 -19.549 1.00 95.62 92 ALA A C 1
ATOM 741 O O . ALA A 1 92 ? 10.834 9.237 -20.728 1.00 95.62 92 ALA A O 1
ATOM 742 N N . ARG A 1 93 ? 11.277 8.795 -18.568 1.00 96.25 93 ARG A N 1
ATOM 743 C CA . ARG A 1 93 ? 12.612 8.244 -18.826 1.00 96.25 93 ARG A CA 1
ATOM 744 C C . ARG A 1 93 ? 12.550 6.969 -19.664 1.00 96.25 93 ARG A C 1
ATOM 746 O O . ARG A 1 93 ? 13.363 6.823 -20.571 1.00 96.25 93 ARG A O 1
ATOM 753 N N . ARG A 1 94 ? 11.612 6.058 -19.380 1.00 96.75 94 ARG A N 1
ATOM 754 C CA . ARG A 1 94 ? 11.419 4.821 -20.158 1.00 96.75 94 ARG A CA 1
ATOM 755 C C . ARG A 1 94 ? 11.149 5.137 -21.630 1.00 96.75 94 ARG A C 1
ATOM 757 O O . ARG A 1 94 ? 11.841 4.612 -22.495 1.00 96.75 94 ARG A O 1
ATOM 764 N N . LEU A 1 95 ? 10.206 6.037 -21.901 1.00 97.12 95 LEU A N 1
ATOM 765 C CA . LEU A 1 95 ? 9.864 6.460 -23.262 1.00 97.12 95 LEU A CA 1
ATOM 766 C C . LEU A 1 95 ? 11.040 7.163 -23.956 1.00 97.12 95 LEU A C 1
ATOM 768 O O . LEU A 1 95 ? 11.335 6.886 -25.117 1.00 97.12 95 LEU A O 1
ATOM 772 N N . ALA A 1 96 ? 11.756 8.036 -23.241 1.00 96.50 96 ALA A N 1
ATOM 773 C CA . ALA A 1 96 ? 12.948 8.696 -23.768 1.00 96.50 96 ALA A CA 1
ATOM 774 C C . ALA A 1 96 ? 14.069 7.692 -24.096 1.00 96.50 96 ALA A C 1
ATOM 776 O O . ALA A 1 96 ? 14.753 7.844 -25.108 1.00 96.50 96 ALA A O 1
ATOM 777 N N . TRP A 1 97 ? 14.241 6.656 -23.270 1.00 97.12 97 TRP A N 1
ATOM 778 C CA . TRP A 1 97 ? 15.196 5.572 -23.501 1.00 97.12 97 TRP A CA 1
ATOM 779 C C . TRP A 1 97 ? 14.829 4.737 -24.730 1.00 97.12 97 TRP A C 1
ATOM 781 O O . TRP A 1 97 ? 15.701 4.401 -25.529 1.00 97.12 97 TRP A O 1
ATOM 791 N N . GLU A 1 98 ? 13.543 4.435 -24.913 1.00 97.00 98 GLU A N 1
ATOM 792 C CA . GLU A 1 98 ? 13.037 3.717 -26.086 1.00 97.00 98 GLU A CA 1
ATOM 793 C C . GLU A 1 98 ? 13.294 4.497 -27.377 1.00 97.00 98 GLU A C 1
ATOM 795 O O . GLU A 1 98 ? 13.916 3.957 -28.290 1.00 97.00 98 GLU A O 1
ATOM 800 N N . GLY A 1 99 ? 12.937 5.785 -27.417 1.00 96.88 99 GLY A N 1
ATOM 801 C CA . GLY A 1 99 ? 13.211 6.635 -28.582 1.00 96.88 99 GLY A CA 1
ATOM 802 C C . GLY A 1 99 ? 14.709 6.838 -28.846 1.00 96.88 99 GLY A C 1
ATOM 803 O O . GLY A 1 99 ? 15.144 6.909 -29.996 1.00 96.88 99 GLY A O 1
ATOM 804 N N . PHE A 1 100 ? 15.531 6.892 -27.794 1.00 97.00 100 PHE A N 1
ATOM 805 C CA . PHE A 1 100 ? 16.987 6.940 -27.933 1.00 97.00 100 PHE A CA 1
ATOM 806 C C . PHE A 1 100 ? 17.543 5.651 -28.555 1.00 97.00 100 PHE A C 1
ATOM 808 O O . PHE A 1 100 ? 18.338 5.718 -29.495 1.00 97.00 100 PHE A O 1
ATOM 815 N N . ARG A 1 101 ? 17.109 4.481 -28.068 1.00 96.31 101 ARG A N 1
ATOM 816 C CA . ARG A 1 101 ? 17.522 3.180 -28.611 1.00 96.31 101 ARG A CA 1
ATOM 817 C C . ARG A 1 101 ? 17.086 3.010 -30.056 1.00 96.31 101 ARG A C 1
ATOM 819 O O . ARG A 1 101 ? 17.913 2.646 -30.879 1.00 96.31 101 ARG A O 1
ATOM 826 N N . GLU A 1 102 ? 15.843 3.338 -30.384 1.00 95.81 102 GLU A N 1
ATOM 827 C CA . GLU A 1 102 ? 15.339 3.245 -31.758 1.00 95.81 102 GLU A CA 1
ATOM 828 C C . GLU A 1 102 ? 16.213 4.032 -32.749 1.00 95.81 102 GLU A C 1
ATOM 830 O O . GLU A 1 102 ? 16.458 3.585 -33.868 1.00 95.81 102 GLU A O 1
ATOM 835 N N . LYS A 1 103 ? 16.742 5.183 -32.319 1.00 94.56 103 LYS A N 1
ATOM 836 C CA . LYS A 1 103 ? 17.543 6.063 -33.171 1.00 94.56 103 LYS A CA 1
ATOM 837 C C . LYS A 1 103 ? 19.028 5.702 -33.245 1.00 94.56 103 LYS A C 1
ATOM 839 O O . LYS A 1 103 ? 19.670 6.010 -34.250 1.00 94.56 103 LYS A O 1
ATOM 844 N N . PHE A 1 104 ? 19.601 5.143 -32.181 1.00 93.88 104 PHE A N 1
ATOM 845 C CA . PHE A 1 104 ? 21.059 5.042 -32.038 1.00 93.88 104 PHE A CA 1
ATOM 846 C C . PHE A 1 104 ? 21.582 3.652 -31.675 1.00 93.88 104 PHE A C 1
ATOM 848 O O . PHE A 1 104 ? 22.797 3.465 -31.698 1.00 93.88 104 PHE A O 1
ATOM 855 N N . GLU A 1 105 ? 20.718 2.697 -31.325 1.00 93.75 105 GLU A N 1
ATOM 856 C CA . GLU A 1 105 ? 21.146 1.357 -30.928 1.00 93.75 105 GLU A CA 1
ATOM 857 C C . GLU A 1 105 ? 21.871 0.665 -32.084 1.00 93.75 105 GLU A C 1
ATOM 859 O O . GLU A 1 105 ? 21.313 0.433 -33.156 1.00 93.75 105 GLU A O 1
ATOM 864 N N . HIS A 1 106 ? 23.128 0.300 -31.839 1.00 91.88 106 HIS A N 1
ATOM 865 C CA . HIS A 1 106 ? 23.900 -0.550 -32.733 1.00 91.88 106 HIS A CA 1
ATOM 866 C C . HIS A 1 106 ? 23.998 -1.946 -32.125 1.00 91.88 106 HIS A C 1
ATOM 868 O O . HIS A 1 106 ? 24.484 -2.113 -31.005 1.00 91.88 106 HIS A O 1
ATOM 874 N N . LYS A 1 107 ? 23.543 -2.957 -32.867 1.00 86.62 107 LYS A N 1
ATOM 875 C CA . LYS A 1 107 ? 23.733 -4.365 -32.510 1.00 86.62 107 LYS A CA 1
ATOM 876 C C . LYS A 1 107 ? 24.985 -4.862 -33.216 1.00 86.62 107 LYS A C 1
ATOM 878 O O . LYS A 1 107 ? 25.113 -4.711 -34.427 1.00 86.62 107 LYS A O 1
ATOM 883 N N . SER A 1 108 ? 25.923 -5.410 -32.451 1.00 79.81 108 SER A N 1
ATOM 884 C CA . SER A 1 108 ? 27.166 -5.927 -33.009 1.00 79.81 108 SER A CA 1
ATOM 885 C C . SER A 1 108 ? 26.891 -7.156 -33.869 1.00 79.81 108 SER A C 1
ATOM 887 O O . SER A 1 108 ? 26.406 -8.163 -33.355 1.00 79.81 108 SER A O 1
ATOM 889 N N . ASP A 1 109 ? 27.289 -7.105 -35.135 1.00 76.50 109 ASP A N 1
ATOM 890 C CA . ASP A 1 109 ? 27.307 -8.286 -35.995 1.00 76.50 109 ASP A CA 1
ATOM 891 C C . ASP A 1 109 ? 28.691 -8.935 -35.920 1.00 76.50 109 ASP A C 1
ATOM 893 O O . ASP A 1 109 ? 29.677 -8.375 -36.411 1.00 76.50 109 ASP A O 1
ATOM 897 N N . GLU A 1 110 ? 28.794 -10.115 -35.308 1.00 66.88 110 GLU A N 1
ATOM 898 C CA . GLU A 1 110 ? 30.030 -10.893 -35.384 1.00 66.88 110 GLU A CA 1
ATOM 899 C C . GLU A 1 110 ? 30.276 -11.325 -36.837 1.00 66.88 110 GLU A C 1
ATOM 901 O O . GLU A 1 110 ? 29.453 -11.979 -37.482 1.00 66.88 110 GLU A O 1
ATOM 906 N N . SER A 1 111 ? 31.420 -10.923 -37.392 1.00 70.75 111 SER A N 1
ATOM 907 C CA . SER A 1 111 ? 31.781 -11.260 -38.766 1.00 70.75 111 SER A CA 1
ATOM 908 C C . SER A 1 111 ? 32.316 -12.691 -38.827 1.00 70.75 111 SER A C 1
ATOM 910 O O . SER A 1 111 ? 33.498 -12.934 -38.580 1.00 70.75 111 SER A O 1
ATOM 912 N N . SER A 1 112 ? 31.471 -13.642 -39.237 1.00 76.94 112 SER A N 1
ATOM 913 C CA . SER A 1 112 ? 31.879 -15.031 -39.508 1.00 76.94 112 SER A CA 1
ATOM 914 C C . SER A 1 112 ? 32.979 -15.144 -40.574 1.00 76.94 112 SER A C 1
ATOM 916 O O . SER A 1 112 ? 33.669 -16.155 -40.645 1.00 76.94 112 SER A O 1
ATOM 918 N N . LEU A 1 113 ? 33.211 -14.090 -41.367 1.00 78.69 113 LEU A N 1
ATOM 919 C CA . LEU A 1 113 ? 34.278 -14.022 -42.370 1.00 78.69 113 LEU A CA 1
ATOM 920 C C . LEU A 1 113 ? 35.683 -14.098 -41.765 1.00 78.69 113 LEU A C 1
ATOM 922 O O . LEU A 1 113 ? 36.578 -14.638 -42.407 1.00 78.69 113 LEU A O 1
ATOM 926 N N . VAL A 1 114 ? 35.884 -13.609 -40.535 1.00 76.75 114 VAL A N 1
ATOM 927 C CA . VAL A 1 114 ? 37.173 -13.771 -39.840 1.00 76.75 114 VAL A CA 1
ATOM 928 C C . VAL A 1 114 ? 37.401 -15.249 -39.521 1.00 76.75 114 VAL A C 1
ATOM 930 O O . VAL A 1 114 ? 38.474 -15.779 -39.796 1.00 76.75 114 VAL A O 1
ATOM 933 N N . PHE A 1 115 ? 36.369 -15.938 -39.028 1.00 81.00 115 PHE A N 1
ATOM 934 C CA . PHE A 1 115 ? 36.404 -17.380 -38.786 1.00 81.00 115 PHE A CA 1
ATOM 935 C C . PHE A 1 115 ? 36.634 -18.173 -40.083 1.00 81.00 115 PHE A C 1
ATOM 937 O O . PHE A 1 115 ? 37.513 -19.032 -40.126 1.00 81.00 115 PHE A O 1
ATOM 944 N N . PHE A 1 116 ? 35.918 -17.845 -41.164 1.00 82.38 116 PHE A N 1
ATOM 945 C CA . PHE A 1 116 ? 36.112 -18.489 -42.466 1.00 82.38 116 PHE A CA 1
ATOM 946 C C . PHE A 1 116 ? 37.489 -18.206 -43.078 1.00 82.38 116 PHE A C 1
ATOM 948 O O . PHE A 1 116 ? 38.042 -19.094 -43.718 1.00 82.38 116 PHE A O 1
ATOM 955 N N . GLY A 1 117 ? 38.069 -17.025 -42.851 1.00 80.88 117 GLY A N 1
ATOM 956 C CA . GLY A 1 117 ? 39.439 -16.713 -43.261 1.00 80.88 117 GLY A CA 1
ATOM 957 C C . GLY A 1 117 ? 40.483 -17.549 -42.512 1.00 80.88 117 GLY A C 1
ATOM 958 O O . GLY A 1 117 ? 41.414 -18.071 -43.119 1.00 80.88 117 GLY A O 1
ATOM 959 N N . TRP A 1 118 ? 40.310 -17.766 -41.205 1.00 82.56 118 TRP A N 1
ATOM 960 C CA . TRP A 1 118 ? 41.169 -18.694 -40.458 1.00 82.56 118 TRP A CA 1
ATOM 961 C C . TRP A 1 118 ? 40.971 -20.151 -40.896 1.00 82.56 118 TRP A C 1
AT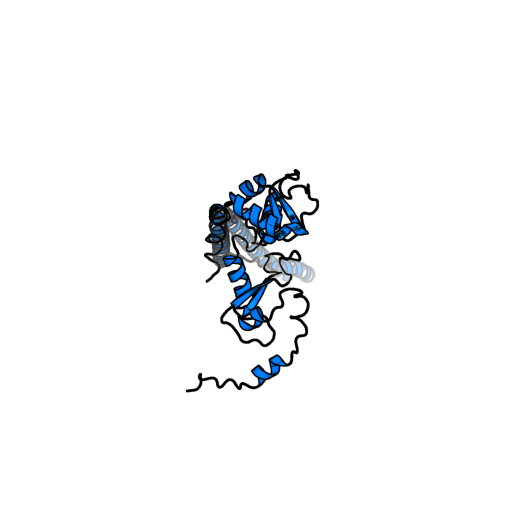OM 963 O O . TRP A 1 118 ? 41.946 -20.888 -41.034 1.00 82.56 118 TRP A O 1
ATOM 973 N N . ALA A 1 119 ? 39.733 -20.561 -41.183 1.00 83.81 119 ALA A N 1
ATOM 974 C CA . ALA A 1 119 ? 39.436 -21.897 -41.691 1.00 83.81 119 ALA A CA 1
ATOM 975 C C . ALA A 1 119 ? 40.011 -22.136 -43.103 1.00 83.81 119 ALA A C 1
ATOM 977 O O . ALA A 1 119 ? 40.496 -23.230 -43.389 1.00 83.81 119 ALA A O 1
ATOM 978 N N . SER A 1 120 ? 40.019 -21.126 -43.982 1.00 82.88 120 SER A N 1
ATOM 979 C CA . SER A 1 120 ? 40.580 -21.241 -45.336 1.00 82.88 120 SER A CA 1
ATOM 980 C C . SER A 1 120 ? 42.109 -21.325 -45.349 1.00 82.88 120 SER A C 1
ATOM 982 O O . SER A 1 120 ? 42.679 -21.881 -46.289 1.00 82.88 120 SER A O 1
ATOM 984 N N . LEU A 1 121 ? 42.780 -20.867 -44.286 1.00 82.94 121 LEU A N 1
ATOM 985 C CA . LEU A 1 121 ? 44.224 -21.035 -44.102 1.00 82.94 121 LEU A CA 1
ATOM 986 C C . LEU A 1 121 ? 44.624 -22.523 -44.069 1.00 82.94 121 LEU A C 1
ATOM 988 O O . LEU A 1 121 ? 45.669 -22.894 -44.598 1.00 82.94 121 LEU A O 1
ATOM 992 N N . LEU A 1 122 ? 43.765 -23.391 -43.518 1.00 83.25 122 LEU A N 1
ATOM 993 C CA . LEU A 1 122 ? 43.973 -24.845 -43.523 1.00 83.25 122 LEU A CA 1
ATOM 994 C C . LEU A 1 122 ? 43.898 -25.428 -44.943 1.00 83.25 122 LEU A C 1
ATOM 996 O O . LEU A 1 122 ? 44.656 -26.334 -45.277 1.00 83.25 122 LEU A O 1
ATOM 1000 N N . LEU A 1 123 ? 43.030 -24.880 -45.800 1.00 80.38 123 LEU A N 1
ATOM 1001 C CA . LEU A 1 123 ? 42.914 -25.282 -47.209 1.00 80.38 123 LEU A CA 1
ATOM 1002 C C . LEU A 1 123 ? 44.104 -24.795 -48.046 1.00 80.38 123 LEU A C 1
ATOM 1004 O O . LEU A 1 123 ? 44.506 -25.460 -49.001 1.00 80.38 123 LEU A O 1
ATOM 1008 N N . ALA A 1 124 ? 44.712 -23.671 -47.665 1.00 78.19 124 ALA A N 1
ATOM 1009 C CA . ALA A 1 124 ? 45.910 -23.148 -48.310 1.00 78.19 124 ALA A CA 1
ATOM 1010 C C . ALA A 1 124 ? 47.156 -24.031 -48.107 1.00 78.19 124 ALA A C 1
ATOM 1012 O O . ALA A 1 124 ? 48.054 -24.004 -48.947 1.00 78.19 124 ALA A O 1
ATOM 1013 N N . LEU A 1 125 ? 47.187 -24.862 -47.054 1.00 80.19 125 LEU A N 1
ATOM 1014 C CA . LEU A 1 125 ? 48.218 -25.894 -46.868 1.00 80.19 125 LEU A CA 1
ATOM 1015 C C . LEU A 1 125 ? 48.108 -27.026 -47.903 1.00 80.19 125 LEU A C 1
ATOM 1017 O O . LEU A 1 125 ? 49.111 -27.658 -48.221 1.00 80.19 125 LEU A O 1
ATOM 1021 N N . ALA A 1 126 ? 46.905 -27.277 -48.433 1.00 83.06 126 ALA A N 1
ATOM 1022 C CA . ALA A 1 126 ? 46.653 -28.310 -49.438 1.00 83.06 126 ALA A CA 1
ATOM 1023 C C . ALA A 1 126 ? 46.840 -27.801 -50.877 1.00 83.06 126 ALA A C 1
ATOM 1025 O O . ALA A 1 126 ? 47.261 -28.562 -51.748 1.00 83.06 126 ALA A O 1
ATOM 1026 N N . ASN A 1 127 ? 46.535 -26.526 -51.148 1.00 82.81 127 ASN A N 1
ATOM 1027 C CA . ASN A 1 127 ? 46.788 -25.904 -52.447 1.00 82.81 127 ASN A CA 1
ATOM 1028 C C . ASN A 1 127 ? 47.099 -24.399 -52.296 1.00 82.81 127 ASN A C 1
ATOM 1030 O O . ASN A 1 127 ? 46.250 -23.648 -51.800 1.00 82.81 127 ASN A O 1
ATOM 1034 N N . PRO A 1 128 ? 48.261 -23.922 -52.788 1.00 80.38 128 PRO A N 1
ATOM 1035 C CA . PRO A 1 128 ? 48.680 -22.528 -52.642 1.00 80.38 128 PRO A CA 1
ATOM 1036 C C . PRO A 1 128 ? 47.750 -21.523 -53.342 1.00 80.38 128 PRO A C 1
ATOM 1038 O O . PRO A 1 128 ? 47.736 -20.351 -52.968 1.00 80.38 128 PRO A O 1
ATOM 1041 N N . ALA A 1 129 ? 46.917 -21.954 -54.297 1.00 78.81 129 ALA A N 1
ATOM 1042 C CA . ALA A 1 129 ? 45.911 -21.101 -54.934 1.00 78.81 129 ALA A CA 1
ATOM 1043 C C . ALA A 1 129 ? 44.889 -20.515 -53.931 1.00 78.81 129 ALA A C 1
ATOM 1045 O O . ALA A 1 129 ? 44.332 -19.445 -54.178 1.00 78.81 129 ALA A O 1
ATOM 1046 N N . PHE A 1 130 ? 44.676 -21.155 -52.770 1.00 83.25 130 PHE A N 1
ATOM 1047 C CA . PHE A 1 130 ? 43.767 -20.663 -51.723 1.00 83.25 130 PHE A CA 1
ATOM 1048 C C . PHE A 1 130 ? 44.382 -19.601 -50.793 1.00 83.25 130 PHE A C 1
ATOM 1050 O O . PHE A 1 130 ? 43.656 -19.003 -49.992 1.00 83.25 130 PHE A O 1
ATOM 1057 N N . LEU A 1 131 ? 45.685 -19.306 -50.903 1.00 82.75 131 LEU A N 1
ATOM 1058 C CA . LEU A 1 131 ? 46.327 -18.232 -50.128 1.00 82.75 131 LEU A CA 1
ATOM 1059 C C . LEU A 1 131 ? 45.739 -16.859 -50.472 1.00 82.75 131 LEU A C 1
ATOM 1061 O O . LEU A 1 131 ? 45.474 -16.057 -49.578 1.00 82.75 131 LEU A O 1
ATOM 1065 N N . ILE A 1 132 ? 45.470 -16.616 -51.758 1.00 84.38 132 ILE A N 1
ATOM 1066 C CA . ILE A 1 132 ? 44.885 -15.358 -52.242 1.00 84.38 132 ILE A CA 1
ATOM 1067 C C . ILE A 1 132 ? 43.467 -15.188 -51.683 1.00 84.38 132 ILE A C 1
ATOM 1069 O O . ILE A 1 132 ? 43.131 -14.130 -51.154 1.00 84.38 132 ILE A O 1
ATOM 1073 N N . LEU A 1 133 ? 42.652 -16.247 -51.731 1.00 83.88 133 LEU A N 1
ATOM 1074 C CA . LEU A 1 133 ? 41.296 -16.239 -51.177 1.00 83.88 133 LEU A CA 1
ATOM 1075 C C . LEU A 1 133 ? 41.304 -15.986 -49.662 1.00 83.88 133 LEU A C 1
ATOM 1077 O O . LEU A 1 133 ? 40.516 -15.184 -49.168 1.00 83.88 133 LEU A O 1
ATOM 1081 N N . THR A 1 134 ? 42.226 -16.622 -48.937 1.00 86.50 134 THR A N 1
ATOM 1082 C CA . THR A 1 134 ? 42.379 -16.438 -47.487 1.00 86.50 134 THR A CA 1
ATOM 1083 C C . THR A 1 134 ? 42.757 -15.003 -47.133 1.00 86.50 134 THR A C 1
ATOM 1085 O O . THR A 1 134 ? 42.147 -14.406 -46.247 1.00 86.50 134 THR A O 1
ATOM 1088 N N . ALA A 1 135 ? 43.712 -14.415 -47.861 1.00 86.12 135 ALA A N 1
ATOM 1089 C CA . ALA A 1 135 ? 44.103 -13.023 -47.670 1.00 86.12 135 ALA A CA 1
ATOM 1090 C C . ALA A 1 135 ? 42.919 -12.066 -47.899 1.00 86.12 135 ALA A C 1
ATOM 1092 O O . ALA A 1 135 ? 42.684 -11.175 -47.084 1.00 86.12 135 ALA A O 1
ATOM 1093 N N . ILE A 1 136 ? 42.125 -12.289 -48.953 1.00 87.19 136 ILE A N 1
ATOM 1094 C CA . ILE A 1 136 ? 40.932 -11.483 -49.253 1.00 87.19 136 ILE A CA 1
ATOM 1095 C C . ILE A 1 136 ? 39.881 -11.612 -48.138 1.00 87.19 136 ILE A C 1
ATOM 1097 O O . ILE A 1 136 ? 39.386 -10.597 -47.644 1.00 87.19 136 ILE A O 1
ATOM 1101 N N . LEU A 1 137 ? 39.560 -12.837 -47.705 1.00 87.00 137 LEU A N 1
ATOM 1102 C CA . LEU A 1 137 ? 38.567 -13.085 -46.652 1.00 87.00 137 LEU A CA 1
ATOM 1103 C C . LEU A 1 137 ? 38.973 -12.463 -45.313 1.00 87.00 137 LEU A C 1
ATOM 1105 O O . LEU A 1 137 ? 38.136 -11.849 -44.652 1.00 87.00 137 LEU A O 1
ATOM 1109 N N . LEU A 1 138 ? 40.250 -12.567 -44.933 1.00 85.75 138 LEU A N 1
ATOM 1110 C CA . LEU A 1 138 ? 40.761 -11.952 -43.710 1.00 85.75 138 LEU A CA 1
ATOM 1111 C C . LEU A 1 138 ? 40.722 -10.423 -43.793 1.00 85.75 138 LEU A C 1
ATOM 1113 O O . LEU A 1 138 ? 40.217 -9.794 -42.869 1.00 85.75 138 LEU A O 1
ATOM 1117 N N . VAL A 1 139 ? 41.168 -9.808 -44.894 1.00 88.50 139 VAL A N 1
ATOM 1118 C CA . VAL A 1 139 ? 41.130 -8.339 -45.053 1.00 88.50 139 VAL A CA 1
ATOM 1119 C C . VAL A 1 139 ? 39.694 -7.806 -44.965 1.00 88.50 139 VAL A C 1
ATOM 1121 O O . VAL A 1 139 ? 39.428 -6.850 -44.230 1.00 88.50 139 VAL A O 1
ATOM 1124 N N . ILE A 1 140 ? 38.739 -8.444 -45.647 1.00 87.81 140 ILE A N 1
ATOM 1125 C CA . ILE A 1 140 ? 37.319 -8.060 -45.580 1.00 87.81 140 ILE A CA 1
ATOM 1126 C C . ILE A 1 140 ? 36.754 -8.317 -44.174 1.00 87.81 140 ILE A C 1
ATOM 1128 O O . ILE A 1 140 ? 36.039 -7.482 -43.618 1.00 87.81 140 ILE A O 1
ATOM 1132 N N . GLY A 1 141 ? 37.093 -9.457 -43.572 1.00 87.50 141 GLY A N 1
ATOM 1133 C CA . GLY A 1 141 ? 36.671 -9.822 -42.224 1.00 87.50 141 GLY A CA 1
ATOM 1134 C C . GLY A 1 141 ? 37.129 -8.809 -41.174 1.00 87.50 141 GLY A C 1
ATOM 1135 O O . GLY A 1 141 ? 36.303 -8.330 -40.398 1.00 87.50 141 GLY A O 1
ATOM 1136 N N . TYR A 1 142 ? 38.412 -8.439 -41.185 1.00 87.06 142 TYR A N 1
ATOM 1137 C CA . TYR A 1 142 ? 39.002 -7.481 -40.249 1.00 87.06 142 TYR A CA 1
ATOM 1138 C C . TYR A 1 142 ? 38.470 -6.063 -40.446 1.00 87.06 142 TYR A C 1
ATOM 1140 O O . TYR A 1 142 ? 38.135 -5.415 -39.460 1.00 87.06 142 TYR A O 1
ATOM 1148 N N . THR A 1 143 ? 38.328 -5.587 -41.686 1.00 88.62 143 THR A N 1
ATOM 1149 C CA . THR A 1 143 ? 37.769 -4.247 -41.953 1.00 88.62 143 THR A CA 1
ATOM 1150 C C . THR A 1 143 ? 36.308 -4.140 -41.513 1.00 88.62 143 THR A C 1
ATOM 1152 O O . THR A 1 143 ? 35.925 -3.155 -40.880 1.00 88.62 143 THR A O 1
ATOM 1155 N N . LYS A 1 144 ? 35.495 -5.177 -41.762 1.00 88.31 144 LYS A N 1
ATOM 1156 C CA . LYS A 1 144 ? 34.113 -5.248 -41.263 1.00 88.31 144 LYS A CA 1
ATOM 1157 C C . LYS A 1 144 ? 34.065 -5.310 -39.735 1.00 88.31 144 LYS A C 1
ATOM 1159 O O . LYS A 1 144 ? 33.231 -4.640 -39.131 1.00 88.31 144 LYS A O 1
ATOM 1164 N N . ASN A 1 145 ? 34.953 -6.088 -39.113 1.00 88.31 145 ASN A N 1
ATOM 1165 C CA . ASN A 1 145 ? 35.024 -6.212 -37.659 1.00 88.31 145 ASN A CA 1
ATOM 1166 C C . ASN A 1 145 ? 35.459 -4.901 -36.982 1.00 88.31 145 ASN A C 1
ATOM 1168 O O . ASN A 1 145 ? 34.861 -4.511 -35.984 1.00 88.31 145 ASN A O 1
ATOM 1172 N N . ASP A 1 146 ? 36.442 -4.193 -37.541 1.00 87.94 146 ASP A N 1
ATOM 1173 C CA . ASP A 1 146 ? 36.877 -2.881 -37.047 1.00 87.94 146 ASP A CA 1
ATOM 1174 C C . ASP A 1 146 ? 35.756 -1.837 -37.162 1.00 87.94 146 ASP A C 1
ATOM 1176 O O . ASP A 1 146 ? 35.425 -1.162 -36.189 1.00 87.94 146 ASP A O 1
ATOM 1180 N N . ALA A 1 147 ? 35.079 -1.773 -38.314 1.00 89.62 147 ALA A N 1
ATOM 1181 C CA . ALA A 1 147 ? 33.927 -0.894 -38.498 1.00 89.62 147 ALA A CA 1
ATOM 1182 C C . ALA A 1 147 ? 32.783 -1.217 -37.519 1.00 89.62 147 ALA A C 1
ATOM 1184 O O . ALA A 1 147 ? 32.152 -0.304 -36.984 1.00 89.62 147 ALA A O 1
ATOM 1185 N N . ASN A 1 148 ? 32.524 -2.504 -37.263 1.00 90.06 148 ASN A N 1
ATOM 1186 C CA . ASN A 1 148 ? 31.538 -2.941 -36.278 1.00 90.06 148 ASN A CA 1
ATOM 1187 C C . ASN A 1 148 ? 31.937 -2.513 -34.860 1.00 90.06 148 ASN A C 1
ATOM 1189 O O . ASN A 1 148 ? 31.123 -1.925 -34.152 1.00 90.06 148 ASN A O 1
ATOM 1193 N N . LYS A 1 149 ? 33.202 -2.726 -34.475 1.00 90.25 149 LYS A N 1
ATOM 1194 C CA . LYS A 1 149 ? 33.740 -2.304 -33.178 1.00 90.25 149 LYS A CA 1
ATOM 1195 C C . LYS A 1 149 ? 33.611 -0.794 -32.981 1.00 90.25 149 LYS A C 1
ATOM 1197 O O . LYS A 1 149 ? 33.085 -0.370 -31.961 1.00 90.25 149 LYS A O 1
ATOM 1202 N N . ARG A 1 150 ? 33.989 0.012 -33.979 1.00 91.56 150 ARG A N 1
ATOM 1203 C CA . ARG A 1 150 ? 33.852 1.478 -33.930 1.00 91.56 150 ARG A CA 1
ATOM 1204 C C . ARG A 1 150 ? 32.408 1.924 -33.693 1.00 91.56 150 ARG A C 1
ATOM 1206 O O . ARG A 1 150 ? 32.184 2.820 -32.887 1.00 91.56 150 ARG A O 1
ATOM 1213 N N . LYS A 1 151 ? 31.434 1.293 -34.358 1.00 92.62 151 LYS A N 1
ATOM 1214 C CA . LYS A 1 151 ? 30.004 1.580 -34.150 1.00 92.62 151 LYS A CA 1
ATOM 1215 C C . LYS A 1 151 ? 29.521 1.158 -32.763 1.00 92.62 151 LYS A C 1
ATOM 1217 O O . LYS A 1 151 ? 28.735 1.877 -32.153 1.00 92.62 151 LYS A O 1
ATOM 1222 N N . THR A 1 152 ? 29.997 0.023 -32.251 1.00 92.62 152 THR A N 1
ATOM 1223 C CA . THR A 1 152 ? 29.703 -0.415 -30.880 1.00 92.62 152 THR A CA 1
ATOM 1224 C C . THR A 1 152 ? 30.277 0.556 -29.851 1.00 92.62 152 THR A C 1
ATOM 1226 O O . THR A 1 152 ? 29.557 0.957 -28.941 1.00 92.62 152 THR A O 1
ATOM 1229 N N . ASP A 1 153 ? 31.530 0.982 -30.010 1.00 93.75 153 ASP A N 1
ATOM 1230 C CA . ASP A 1 153 ? 32.177 1.946 -29.113 1.00 93.75 153 ASP A CA 1
ATOM 1231 C C . ASP A 1 153 ? 31.451 3.302 -29.149 1.00 93.75 153 ASP A C 1
ATOM 1233 O O . ASP A 1 153 ? 31.189 3.906 -28.107 1.00 93.75 153 ASP A O 1
ATOM 1237 N N . GLU A 1 154 ? 31.042 3.753 -30.338 1.00 95.12 154 GLU A N 1
ATOM 1238 C CA . GLU A 1 154 ? 30.228 4.958 -30.508 1.00 95.12 154 GLU A CA 1
ATOM 1239 C C . GLU A 1 154 ? 28.863 4.836 -29.809 1.00 95.12 154 GLU A C 1
ATOM 1241 O O . GLU A 1 154 ? 28.445 5.757 -29.101 1.00 95.12 154 GLU A O 1
ATOM 1246 N N . TRP A 1 155 ? 28.178 3.699 -29.961 1.00 94.38 155 TRP A N 1
ATOM 1247 C CA . TRP A 1 155 ? 26.926 3.409 -29.261 1.00 94.38 155 TRP A CA 1
ATOM 1248 C C . TRP A 1 155 ? 27.107 3.433 -27.739 1.00 94.38 155 TRP A C 1
ATOM 1250 O O . TRP A 1 155 ? 26.339 4.101 -27.045 1.00 94.38 155 TRP A O 1
ATOM 1260 N N . LEU A 1 156 ? 28.135 2.762 -27.212 1.00 95.38 156 LEU A N 1
ATOM 1261 C CA . LEU A 1 156 ? 28.426 2.727 -25.777 1.00 95.38 156 LEU A CA 1
ATOM 1262 C C . LEU A 1 156 ? 28.730 4.125 -25.226 1.00 95.38 156 LEU A C 1
ATOM 1264 O O . LEU A 1 156 ? 28.216 4.489 -24.166 1.00 95.38 156 LEU A O 1
ATOM 1268 N N . GLY A 1 157 ? 29.491 4.934 -25.968 1.00 96.44 157 GLY A N 1
ATOM 1269 C CA . GLY A 1 157 ? 29.761 6.327 -25.613 1.00 96.44 157 GLY A CA 1
ATOM 1270 C C . GLY A 1 157 ? 28.486 7.172 -25.563 1.00 96.44 157 GLY A C 1
ATOM 1271 O O . GLY A 1 157 ? 28.232 7.862 -24.574 1.00 96.44 157 GLY A O 1
ATOM 1272 N N . ARG A 1 158 ? 27.631 7.069 -26.590 1.00 96.56 158 ARG A N 1
ATOM 1273 C CA . ARG A 1 158 ? 26.335 7.770 -26.636 1.00 96.56 158 ARG A CA 1
ATOM 1274 C C . ARG A 1 158 ? 25.410 7.326 -25.508 1.00 96.56 158 ARG A C 1
ATOM 1276 O O . ARG A 1 158 ? 24.774 8.173 -24.887 1.00 96.56 158 ARG A O 1
ATOM 1283 N N . LYS A 1 159 ? 25.345 6.022 -25.228 1.00 96.56 159 LYS A N 1
ATOM 1284 C CA . LYS A 1 159 ? 24.566 5.458 -24.121 1.00 96.56 159 LYS A CA 1
ATOM 1285 C C . LYS A 1 159 ? 25.021 6.042 -22.785 1.00 96.56 159 LYS A C 1
ATOM 1287 O O . LYS A 1 159 ? 24.187 6.554 -22.046 1.00 96.56 159 LYS A O 1
ATOM 1292 N N . SER A 1 160 ? 26.325 6.020 -22.506 1.00 96.56 160 SER A N 1
ATOM 1293 C CA . SER A 1 160 ? 26.867 6.559 -21.255 1.00 96.56 160 SER A CA 1
ATOM 1294 C C . SER A 1 160 ? 26.569 8.052 -21.103 1.00 96.56 160 SER A C 1
ATOM 1296 O O . SER A 1 160 ? 26.195 8.490 -20.017 1.00 96.56 160 SER A O 1
ATOM 1298 N N . ALA A 1 161 ? 26.704 8.839 -22.175 1.00 97.00 161 ALA A N 1
ATOM 1299 C CA . ALA A 1 161 ? 26.365 10.261 -22.151 1.00 97.00 161 ALA A CA 1
ATOM 1300 C C . ALA A 1 161 ? 24.860 10.484 -21.918 1.00 97.00 161 ALA A C 1
ATOM 1302 O O . ALA A 1 161 ? 24.470 11.357 -21.144 1.00 97.00 161 ALA A O 1
ATOM 1303 N N . TRP A 1 162 ? 24.004 9.671 -22.545 1.00 97.19 162 TRP A N 1
ATOM 1304 C CA . TRP A 1 162 ? 22.558 9.741 -22.351 1.00 97.19 162 TRP A CA 1
ATOM 1305 C C . TRP A 1 162 ? 22.159 9.416 -20.909 1.00 97.19 162 TRP A C 1
ATOM 1307 O O . TRP A 1 162 ? 21.353 10.146 -20.337 1.00 97.19 162 TRP A O 1
ATOM 1317 N N . GLU A 1 163 ? 22.741 8.376 -20.304 1.00 96.12 163 GLU A N 1
ATOM 1318 C CA . GLU A 1 163 ? 22.473 7.973 -18.915 1.00 96.12 163 GLU A CA 1
ATOM 1319 C C . GLU A 1 163 ? 22.906 9.046 -17.904 1.00 96.12 163 GLU A C 1
ATOM 1321 O O . GLU A 1 163 ? 22.211 9.258 -16.912 1.00 96.12 163 GLU A O 1
ATOM 1326 N N . GLN A 1 164 ? 23.999 9.769 -18.173 1.00 95.56 164 GLN A N 1
ATOM 1327 C CA . GLN A 1 164 ? 24.435 10.902 -17.346 1.00 95.56 164 GLN A CA 1
ATOM 1328 C C . GLN A 1 164 ? 23.462 12.088 -17.408 1.00 95.56 164 GLN A C 1
ATOM 1330 O O . GLN A 1 164 ? 23.203 12.725 -16.389 1.00 95.56 164 GLN A O 1
ATOM 1335 N N . VAL A 1 165 ? 22.908 12.381 -18.589 1.00 96.06 165 VAL A N 1
ATOM 1336 C CA . VAL A 1 165 ? 21.932 13.472 -18.780 1.00 96.06 165 VAL A CA 1
ATOM 1337 C C . VAL A 1 165 ? 20.525 13.067 -18.317 1.00 96.06 165 VAL A C 1
ATOM 1339 O O . VAL A 1 165 ? 19.735 13.922 -17.925 1.00 96.06 165 VAL A O 1
ATOM 1342 N N . ASN A 1 166 ? 20.214 11.768 -18.323 1.00 95.50 166 ASN A N 1
ATOM 1343 C CA . ASN A 1 166 ? 18.915 11.199 -17.957 1.00 95.50 166 ASN A CA 1
ATOM 1344 C C . ASN A 1 166 ? 19.085 10.162 -16.831 1.00 95.50 166 ASN A C 1
ATOM 1346 O O . ASN A 1 166 ? 18.906 8.955 -17.063 1.00 95.50 166 ASN A O 1
ATOM 1350 N N . PRO A 1 167 ? 19.436 10.602 -15.609 1.00 94.94 167 PRO A N 1
ATOM 1351 C CA . PRO A 1 167 ? 19.622 9.699 -14.482 1.00 94.94 167 PRO A CA 1
ATOM 1352 C C . PRO A 1 167 ? 18.318 8.978 -14.131 1.00 94.94 167 PRO A C 1
ATOM 1354 O O . PRO A 1 167 ? 17.217 9.454 -14.423 1.00 94.94 167 PRO A O 1
ATOM 1357 N N . GLU A 1 168 ? 18.432 7.814 -13.494 1.00 93.06 168 GLU A N 1
ATOM 1358 C CA . GLU A 1 168 ? 17.253 7.134 -12.963 1.00 93.06 168 GLU A CA 1
ATOM 1359 C C . GLU A 1 168 ? 16.565 8.005 -11.902 1.00 93.06 168 GLU A C 1
ATOM 1361 O O . GLU A 1 168 ? 17.236 8.528 -11.006 1.00 93.06 168 GLU A O 1
ATOM 1366 N N . PRO A 1 169 ? 15.233 8.186 -11.980 1.00 93.94 169 PRO A N 1
ATOM 1367 C CA . PRO A 1 169 ? 14.504 8.905 -10.952 1.00 93.94 169 PRO A CA 1
ATOM 1368 C C . PR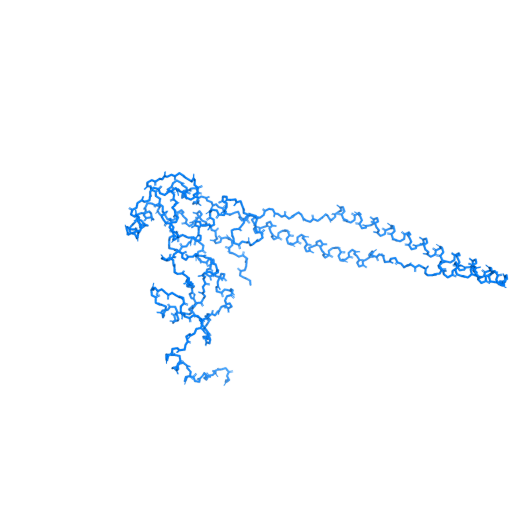O A 1 169 ? 14.700 8.227 -9.599 1.00 93.94 169 PRO A C 1
ATOM 1370 O O . PRO A 1 169 ? 14.536 7.014 -9.475 1.00 93.94 169 PRO A O 1
ATOM 1373 N N . ARG A 1 170 ? 15.022 9.015 -8.573 1.00 89.81 170 ARG A N 1
ATOM 1374 C CA . ARG A 1 170 ? 15.156 8.507 -7.208 1.00 89.81 170 ARG A CA 1
ATOM 1375 C C . ARG A 1 170 ? 13.781 8.132 -6.663 1.00 89.81 170 ARG A C 1
ATOM 1377 O O . ARG A 1 170 ? 12.873 8.963 -6.658 1.00 89.81 170 ARG A O 1
ATOM 1384 N N . GLU A 1 171 ? 13.652 6.902 -6.177 1.00 84.38 171 GLU A N 1
ATOM 1385 C CA . GLU A 1 171 ? 12.435 6.455 -5.508 1.00 84.38 171 GLU A CA 1
ATOM 1386 C C . GLU A 1 171 ? 12.208 7.275 -4.225 1.00 84.38 171 GLU A C 1
ATOM 1388 O O . GLU A 1 171 ? 13.130 7.417 -3.412 1.00 84.38 171 GLU A O 1
ATOM 1393 N N . PRO A 1 172 ? 11.024 7.890 -4.053 1.00 81.25 172 PRO A N 1
ATOM 1394 C CA . PRO A 1 172 ? 10.737 8.674 -2.866 1.00 81.25 172 PRO A CA 1
ATOM 1395 C C . PRO A 1 172 ? 10.547 7.761 -1.652 1.00 81.25 172 PRO A C 1
ATOM 1397 O O . PRO A 1 172 ? 9.920 6.709 -1.740 1.00 81.25 172 PRO A O 1
ATOM 1400 N N . GLU A 1 173 ? 11.012 8.202 -0.484 1.00 71.75 173 GLU A N 1
ATOM 1401 C CA . GLU A 1 173 ? 10.625 7.576 0.779 1.00 71.75 173 GLU A CA 1
ATOM 1402 C C . GLU A 1 173 ? 9.172 7.935 1.093 1.00 71.75 173 GLU A C 1
ATOM 1404 O O . GLU A 1 173 ? 8.840 9.058 1.485 1.00 71.75 173 GLU A O 1
ATOM 1409 N N . LEU A 1 174 ? 8.286 6.970 0.882 1.00 65.88 174 LEU A N 1
ATOM 1410 C CA . LEU A 1 174 ? 6.855 7.143 1.041 1.00 65.88 174 LEU A CA 1
ATOM 1411 C C . LEU A 1 174 ? 6.386 6.594 2.393 1.00 65.88 174 LEU A C 1
ATOM 1413 O O . LEU A 1 174 ? 6.577 5.417 2.690 1.00 65.88 174 LEU A O 1
ATOM 1417 N N . LYS A 1 175 ? 5.723 7.436 3.196 1.00 64.69 175 LYS A N 1
ATOM 1418 C CA . LYS A 1 175 ? 5.060 7.037 4.447 1.00 64.69 175 LYS A CA 1
ATOM 1419 C C . LYS A 1 175 ? 3.549 7.064 4.263 1.00 64.69 175 LYS A C 1
ATOM 1421 O O . LYS A 1 175 ? 2.947 8.137 4.282 1.00 64.69 175 LYS A O 1
ATOM 1426 N N . HIS A 1 176 ? 2.939 5.898 4.068 1.00 65.75 176 HIS A N 1
ATOM 1427 C CA . HIS A 1 176 ? 1.493 5.788 3.922 1.00 65.75 176 HIS A CA 1
ATOM 1428 C C . HIS A 1 176 ? 0.945 4.449 4.431 1.00 65.75 176 HIS A C 1
ATOM 1430 O O . HIS A 1 176 ? 1.310 3.378 3.968 1.00 65.75 176 HIS A O 1
ATOM 1436 N N . PHE A 1 177 ? -0.003 4.520 5.357 1.00 62.66 177 PHE A N 1
ATOM 1437 C CA . PHE A 1 177 ? -0.447 3.396 6.183 1.00 62.66 177 PHE A CA 1
ATOM 1438 C C . PHE A 1 177 ? -1.105 2.220 5.478 1.00 62.66 177 PHE A C 1
ATOM 1440 O O . PHE A 1 177 ? -1.049 1.093 5.962 1.00 62.66 177 PHE A O 1
ATOM 1447 N N . HIS A 1 178 ? -1.733 2.494 4.344 1.00 61.19 178 HIS A N 1
ATOM 1448 C CA . HIS A 1 178 ? -2.448 1.493 3.559 1.00 61.19 178 HIS A CA 1
ATOM 1449 C C . HIS A 1 178 ? -1.847 1.318 2.163 1.00 61.19 178 HIS A C 1
ATOM 1451 O O . HIS A 1 178 ? -2.493 0.744 1.294 1.00 61.19 178 HIS A O 1
ATOM 1457 N N . ASP A 1 179 ? -0.634 1.835 1.936 1.00 66.31 179 ASP A N 1
ATOM 1458 C CA . ASP A 1 179 ? 0.140 1.500 0.745 1.00 66.31 179 ASP A CA 1
ATOM 1459 C C . ASP A 1 179 ? 1.086 0.339 1.088 1.00 66.31 179 ASP A C 1
ATOM 1461 O O . ASP A 1 179 ? 1.976 0.524 1.919 1.00 66.31 179 ASP A O 1
ATOM 1465 N N . PRO A 1 180 ? 0.937 -0.842 0.460 1.00 63.75 180 PRO A N 1
ATOM 1466 C CA . PRO A 1 180 ? 1.839 -1.972 0.677 1.00 63.75 180 PRO A CA 1
ATOM 1467 C C . PRO A 1 180 ? 3.309 -1.659 0.365 1.00 63.75 180 PRO A C 1
ATOM 1469 O O . PRO A 1 180 ? 4.192 -2.338 0.876 1.00 63.75 180 PRO A O 1
ATOM 1472 N N . SER A 1 181 ? 3.567 -0.653 -0.478 1.00 65.25 181 SER A N 1
ATOM 1473 C CA . SER A 1 181 ? 4.915 -0.210 -0.854 1.00 65.25 181 SER A CA 1
ATOM 1474 C C . SER A 1 181 ? 5.490 0.887 0.047 1.00 65.25 181 SER A C 1
ATOM 1476 O O . SER A 1 181 ? 6.642 1.279 -0.128 1.00 65.25 181 SER A O 1
ATOM 1478 N N . ALA A 1 182 ? 4.730 1.378 1.030 1.00 69.50 182 ALA A N 1
ATOM 1479 C CA . ALA A 1 182 ? 5.223 2.402 1.937 1.00 69.50 182 ALA A CA 1
ATOM 1480 C C . ALA A 1 182 ? 6.197 1.841 2.975 1.00 69.50 182 ALA A C 1
ATOM 1482 O O . ALA A 1 182 ? 5.981 0.790 3.584 1.00 69.50 182 ALA A O 1
ATOM 1483 N N . TYR A 1 183 ? 7.229 2.625 3.267 1.00 72.81 183 TYR A N 1
ATOM 1484 C CA . TYR A 1 183 ? 8.070 2.385 4.424 1.00 72.81 183 TYR A CA 1
ATOM 1485 C C . TYR A 1 183 ? 7.331 2.829 5.692 1.00 72.81 183 TYR A C 1
ATOM 1487 O O . TYR A 1 183 ? 6.963 3.997 5.839 1.00 72.81 183 TYR A O 1
ATOM 1495 N N . LEU A 1 184 ? 7.139 1.895 6.626 1.00 76.38 184 LEU A N 1
ATOM 1496 C CA . LEU A 1 184 ? 6.544 2.156 7.937 1.00 76.38 1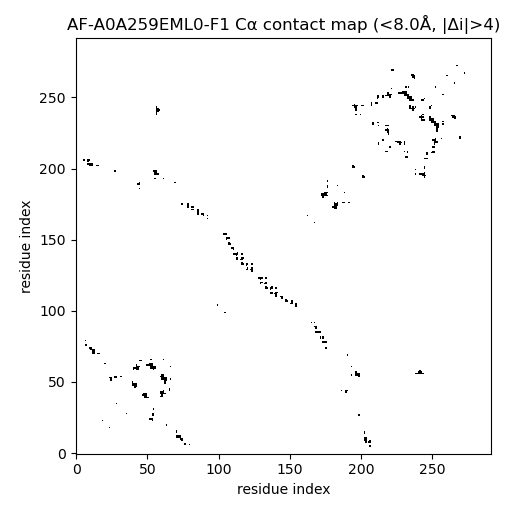84 LEU A CA 1
ATOM 1497 C C . LEU A 1 184 ? 7.571 1.871 9.032 1.00 76.38 184 LEU A C 1
ATOM 1499 O O . LEU A 1 184 ? 8.020 0.729 9.183 1.00 76.38 184 LEU A O 1
ATOM 1503 N N . SER A 1 185 ? 7.892 2.895 9.824 1.00 82.88 185 SER A N 1
ATOM 1504 C CA . SER A 1 185 ? 8.651 2.723 11.064 1.00 82.88 185 SER A CA 1
ATOM 1505 C C . SER A 1 185 ? 7.861 1.897 12.088 1.00 82.88 185 SER A C 1
ATOM 1507 O O . SER A 1 185 ? 6.657 1.677 11.948 1.00 82.88 185 SER A O 1
ATOM 1509 N N . GLU A 1 186 ? 8.514 1.453 13.161 1.00 86.31 186 GLU A N 1
ATOM 1510 C CA . GLU A 1 186 ? 7.823 0.768 14.262 1.00 86.31 186 GLU A CA 1
ATOM 1511 C C . GLU A 1 186 ? 6.720 1.643 14.875 1.00 86.31 186 GLU A C 1
ATOM 1513 O O . GLU A 1 186 ? 5.588 1.189 15.051 1.00 86.31 186 GLU A O 1
ATOM 1518 N N . LYS A 1 187 ? 7.017 2.933 15.093 1.00 84.19 187 LYS A N 1
ATOM 1519 C CA . LYS A 1 187 ? 6.035 3.919 15.555 1.00 84.19 187 LYS A CA 1
ATOM 1520 C C . LYS A 1 187 ? 4.854 4.010 14.595 1.00 84.19 187 LYS A C 1
ATOM 1522 O O . LYS A 1 187 ? 3.715 4.040 15.050 1.00 84.19 187 LYS A O 1
ATOM 1527 N N . ASP A 1 188 ? 5.114 4.003 13.287 1.00 82.12 188 ASP A N 1
ATOM 1528 C CA . ASP A 1 188 ? 4.048 4.018 12.294 1.00 82.12 188 ASP A CA 1
ATOM 1529 C C . ASP A 1 188 ? 3.154 2.783 12.473 1.00 82.12 188 ASP A C 1
ATOM 1531 O O . ASP A 1 188 ? 1.952 2.909 12.684 1.00 82.12 188 ASP A O 1
ATOM 1535 N N . ARG A 1 189 ? 3.721 1.575 12.511 1.00 86.06 189 ARG A N 1
ATOM 1536 C CA . ARG A 1 189 ? 2.942 0.334 12.690 1.00 86.06 189 ARG A CA 1
ATOM 1537 C C . ARG A 1 189 ? 2.060 0.349 13.946 1.00 86.06 189 ARG A C 1
ATOM 1539 O O . ARG A 1 189 ? 0.942 -0.163 13.898 1.00 86.06 189 ARG A O 1
ATOM 1546 N N . LEU A 1 190 ? 2.513 0.968 15.038 1.00 89.25 190 LEU A N 1
ATOM 1547 C CA . LEU A 1 190 ? 1.692 1.166 16.239 1.00 89.25 190 LEU A CA 1
ATOM 1548 C C . LEU A 1 190 ? 0.506 2.104 15.979 1.00 89.25 190 LEU A C 1
ATOM 1550 O O . LEU A 1 190 ? -0.615 1.788 16.374 1.00 89.25 190 LEU A O 1
ATOM 1554 N N . VAL A 1 191 ? 0.721 3.215 15.270 1.00 87.00 191 VAL A N 1
ATOM 1555 C CA . VAL A 1 191 ? -0.358 4.118 14.826 1.00 87.00 191 VAL A CA 1
ATOM 1556 C C . VAL A 1 191 ? -1.370 3.369 13.954 1.00 87.00 191 VAL A C 1
ATOM 1558 O O . VAL A 1 191 ? -2.576 3.484 14.178 1.00 87.00 191 VAL A O 1
ATOM 1561 N N . LEU A 1 192 ? -0.900 2.548 13.008 1.00 84.81 192 LEU A N 1
ATOM 1562 C CA . LEU A 1 192 ? -1.771 1.718 12.170 1.00 84.81 192 LEU A CA 1
ATOM 1563 C C . LEU A 1 192 ? -2.625 0.779 13.010 1.00 84.81 192 LEU A C 1
ATOM 1565 O O . LEU A 1 192 ? -3.828 0.664 12.792 1.00 84.81 192 LEU A O 1
ATOM 1569 N N . LYS A 1 193 ? -1.999 0.111 13.981 1.00 89.81 193 LYS A N 1
ATOM 1570 C CA . LYS A 1 193 ? -2.690 -0.808 14.877 1.00 89.81 193 LYS A CA 1
ATOM 1571 C C . LYS A 1 193 ? -3.782 -0.082 15.668 1.00 89.81 193 LYS A C 1
ATOM 1573 O O . LYS A 1 193 ? -4.904 -0.578 15.723 1.00 89.81 193 LYS A O 1
ATOM 1578 N N . ILE A 1 194 ? -3.492 1.106 16.204 1.00 90.06 194 ILE A N 1
ATOM 1579 C CA . ILE A 1 194 ? -4.479 1.933 16.920 1.00 90.06 194 ILE A CA 1
ATOM 1580 C C . ILE A 1 194 ? -5.696 2.216 16.038 1.00 90.06 194 ILE A C 1
ATOM 1582 O O . ILE A 1 194 ? -6.836 2.031 16.457 1.00 90.06 194 ILE A O 1
ATOM 1586 N N . PHE A 1 195 ? -5.459 2.621 14.796 1.00 87.25 195 PHE A N 1
ATOM 1587 C CA . PHE A 1 195 ? -6.516 2.940 13.847 1.00 87.25 195 PHE A CA 1
ATOM 1588 C C . PHE A 1 195 ? -7.302 1.714 13.365 1.00 87.25 195 PHE A C 1
ATOM 1590 O O . PHE A 1 195 ? -8.526 1.777 13.241 1.00 87.25 195 PHE A O 1
ATOM 1597 N N . ASN A 1 196 ? -6.633 0.581 13.163 1.00 88.81 196 ASN A N 1
ATOM 1598 C CA . ASN A 1 196 ? -7.276 -0.674 12.783 1.00 88.81 196 ASN A CA 1
ATOM 1599 C C . ASN A 1 196 ? -8.139 -1.260 13.907 1.00 88.81 196 ASN A C 1
ATOM 1601 O O . ASN A 1 196 ? -9.065 -2.008 13.613 1.00 88.81 196 ASN A O 1
ATOM 1605 N N . HIS A 1 197 ? -7.883 -0.913 15.167 1.00 90.94 197 HIS A N 1
ATOM 1606 C CA . HIS A 1 197 ? -8.675 -1.358 16.318 1.00 90.94 197 HIS A CA 1
ATOM 1607 C C . HIS A 1 197 ? -9.423 -0.210 17.003 1.00 90.94 197 HIS A C 1
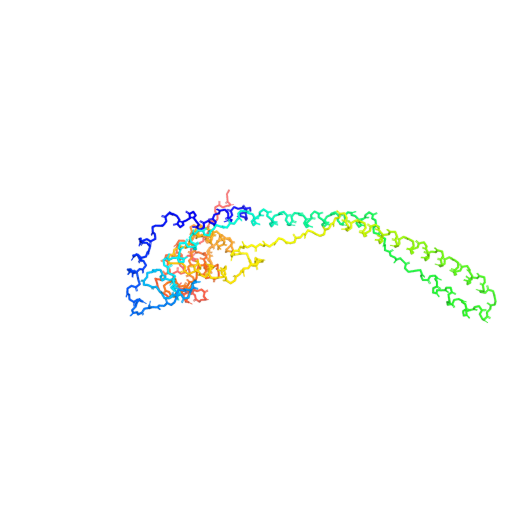ATOM 1609 O O . HIS A 1 197 ? -9.760 -0.299 18.183 1.00 90.94 197 HIS A O 1
ATOM 1615 N N . TRP A 1 198 ? -9.694 0.870 16.266 1.00 88.56 198 TRP A N 1
ATOM 1616 C CA . TRP A 1 198 ? -10.370 2.044 16.804 1.00 88.56 198 TRP A CA 1
ATOM 1617 C C . TRP A 1 198 ? -11.748 1.696 17.394 1.00 88.56 198 TRP A C 1
ATOM 1619 O O . TRP A 1 198 ? -12.528 1.029 16.706 1.00 88.56 198 TRP A O 1
ATOM 1629 N N . PRO A 1 199 ? -12.093 2.163 18.608 1.00 83.88 199 PRO A N 1
ATOM 1630 C CA . PRO A 1 199 ? -13.408 1.920 19.189 1.00 83.88 199 PRO A CA 1
ATOM 1631 C C . PRO A 1 199 ? -14.501 2.600 18.352 1.00 83.88 199 PRO A C 1
ATOM 1633 O O . PRO A 1 199 ? -14.570 3.826 18.255 1.00 83.88 199 PRO A O 1
ATOM 1636 N N . GLY A 1 200 ? -15.364 1.796 17.726 1.00 82.75 200 GLY A N 1
ATOM 1637 C CA . GLY A 1 200 ? -16.341 2.273 16.740 1.00 82.75 200 GLY A CA 1
ATOM 1638 C C . GLY A 1 200 ? -15.730 2.457 15.347 1.00 82.75 200 GLY A C 1
ATOM 1639 O O . GLY A 1 200 ? -14.854 1.696 14.956 1.00 82.75 200 GLY A O 1
ATOM 1640 N N . TYR A 1 201 ? -16.201 3.435 14.567 1.00 83.44 201 TYR A N 1
ATOM 1641 C CA . TYR A 1 201 ? -15.661 3.672 13.224 1.00 83.44 201 TYR A CA 1
ATOM 1642 C C . TYR A 1 201 ? -14.388 4.523 13.260 1.00 83.44 201 TYR A C 1
ATOM 1644 O O . TYR A 1 201 ? -14.369 5.557 13.935 1.00 83.44 201 TYR A O 1
ATOM 1652 N N . PRO A 1 202 ? -13.337 4.135 12.517 1.00 83.81 202 PRO A N 1
ATOM 1653 C CA . PRO A 1 202 ? -12.094 4.882 12.496 1.00 83.81 202 PRO A CA 1
ATOM 1654 C C . PRO A 1 202 ? -12.227 6.192 11.696 1.00 83.81 202 PRO A C 1
ATOM 1656 O O . PRO A 1 202 ? -13.118 6.319 10.847 1.00 83.81 202 PRO A O 1
ATOM 1659 N N . PRO A 1 203 ? -11.285 7.139 11.873 1.00 75.06 203 PRO A N 1
ATOM 1660 C CA . PRO A 1 203 ? -11.261 8.428 11.173 1.00 75.06 203 PRO A CA 1
ATOM 1661 C C . PRO A 1 203 ? -11.408 8.386 9.643 1.00 75.06 203 PRO A C 1
ATOM 1663 O O . PRO A 1 203 ? -11.852 9.349 9.024 1.00 75.06 203 PRO A O 1
ATOM 1666 N N . PHE A 1 204 ? -11.031 7.266 9.029 1.00 75.62 204 PHE A N 1
ATOM 1667 C CA . PHE A 1 204 ? -10.970 7.033 7.585 1.00 75.62 204 PHE A CA 1
ATOM 1668 C C . PHE A 1 204 ? -12.005 6.019 7.107 1.00 75.62 204 PHE A C 1
ATOM 1670 O O . PHE A 1 204 ? -11.869 5.452 6.024 1.00 75.62 204 PHE A O 1
ATOM 1677 N N . TRP A 1 205 ? -13.070 5.796 7.879 1.00 84.69 205 TRP A N 1
ATOM 1678 C CA . TRP A 1 205 ? -14.120 4.849 7.510 1.00 84.69 205 TRP A CA 1
ATOM 1679 C C . TRP A 1 205 ? -14.709 5.109 6.118 1.00 84.69 205 TRP A C 1
ATOM 1681 O O . TRP A 1 205 ? -14.925 4.175 5.351 1.00 84.69 205 TRP A O 1
ATOM 1691 N N . LYS A 1 206 ? -14.905 6.380 5.740 1.00 82.81 206 LYS A N 1
ATOM 1692 C CA . LYS A 1 206 ? -15.390 6.758 4.400 1.00 82.81 206 LYS A CA 1
ATOM 1693 C C . LYS A 1 206 ? -14.466 6.239 3.287 1.00 82.81 206 LYS A C 1
ATOM 1695 O O . LYS A 1 206 ? -14.958 5.755 2.269 1.00 82.81 206 LYS A O 1
ATOM 1700 N N . TYR A 1 207 ? -13.153 6.306 3.503 1.00 77.94 207 TYR A N 1
ATOM 1701 C CA . TYR A 1 207 ? -12.150 5.768 2.587 1.00 77.94 207 TYR A CA 1
ATOM 1702 C C . TYR A 1 207 ? -12.182 4.238 2.559 1.00 77.94 207 TYR A C 1
ATOM 1704 O O . TYR A 1 207 ? -12.341 3.664 1.484 1.00 77.94 207 TYR A O 1
ATOM 1712 N N . LEU A 1 208 ? -12.109 3.581 3.724 1.00 80.81 208 LEU A N 1
ATOM 1713 C CA . LEU A 1 208 ? -12.189 2.116 3.812 1.00 80.81 208 LEU A CA 1
ATOM 1714 C C . LEU A 1 208 ? -13.430 1.587 3.103 1.00 80.81 208 LEU A C 1
ATOM 1716 O O . LEU A 1 208 ? -13.346 0.633 2.334 1.00 80.81 208 LEU A O 1
ATOM 1720 N N . ARG A 1 209 ? -14.569 2.258 3.298 1.00 88.06 209 ARG A N 1
ATOM 1721 C CA . ARG A 1 209 ? -15.818 1.920 2.627 1.00 88.06 209 ARG A CA 1
ATOM 1722 C C . ARG A 1 209 ? -15.672 1.948 1.106 1.00 88.06 209 ARG A C 1
ATOM 1724 O O . ARG A 1 209 ? -16.097 1.007 0.444 1.00 88.06 209 ARG A O 1
ATOM 1731 N N . ALA A 1 210 ? -15.068 2.997 0.550 1.00 84.38 210 ALA A N 1
ATOM 1732 C CA . ALA A 1 210 ? -14.841 3.107 -0.890 1.00 84.38 210 ALA A CA 1
ATOM 1733 C C . ALA A 1 210 ? -13.879 2.025 -1.413 1.00 84.38 210 ALA A C 1
ATOM 1735 O O . ALA A 1 210 ? -14.159 1.416 -2.446 1.00 84.38 210 ALA A O 1
ATOM 1736 N N . VAL A 1 211 ? -12.790 1.742 -0.687 1.00 80.94 211 VAL A N 1
ATOM 1737 C CA . VAL A 1 211 ? -11.820 0.687 -1.038 1.00 80.94 211 VAL A CA 1
ATOM 1738 C C . VAL A 1 211 ? -12.489 -0.675 -1.088 1.00 80.94 211 VAL A C 1
ATOM 1740 O O . VAL A 1 211 ? -12.362 -1.378 -2.087 1.00 80.94 211 VAL A O 1
ATOM 1743 N N . VAL A 1 212 ? -13.224 -1.034 -0.035 1.00 83.12 212 VAL A N 1
ATOM 1744 C CA . VAL A 1 212 ? -13.888 -2.335 0.080 1.00 83.12 212 VAL A CA 1
ATOM 1745 C C . VAL A 1 212 ? -14.942 -2.491 -1.011 1.00 83.12 212 VAL A C 1
ATOM 1747 O O . VAL A 1 212 ? -14.906 -3.475 -1.738 1.00 83.12 212 VAL A O 1
ATOM 1750 N N . ILE A 1 213 ? -15.814 -1.496 -1.215 1.00 87.50 213 ILE A N 1
ATOM 1751 C CA . ILE A 1 213 ? -16.834 -1.541 -2.278 1.00 87.50 213 ILE A CA 1
ATOM 1752 C C . ILE A 1 213 ? -16.189 -1.650 -3.671 1.00 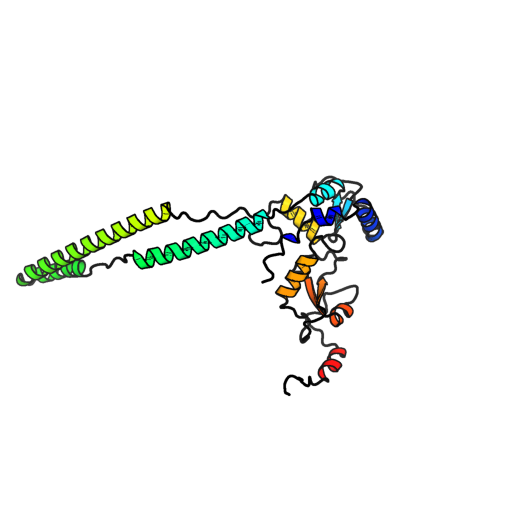87.50 213 ILE A C 1
ATOM 1754 O O . ILE A 1 213 ? -16.676 -2.402 -4.519 1.00 87.50 213 ILE A O 1
ATOM 1758 N N . SER A 1 214 ? -15.091 -0.929 -3.920 1.00 84.06 214 SER A N 1
ATOM 1759 C CA . SER A 1 214 ? -14.373 -0.989 -5.197 1.00 84.06 214 SER A CA 1
ATOM 1760 C C . SER A 1 214 ? -13.704 -2.347 -5.416 1.00 84.06 214 SER A C 1
ATOM 1762 O O . SER A 1 214 ? -13.856 -2.918 -6.496 1.00 84.06 214 SER A O 1
ATOM 1764 N N . ARG A 1 215 ? -13.003 -2.885 -4.406 1.00 84.06 215 ARG A N 1
ATOM 1765 C CA . ARG A 1 215 ? -12.428 -4.245 -4.414 1.00 84.06 215 ARG A CA 1
ATOM 1766 C C . ARG A 1 215 ? -13.510 -5.275 -4.729 1.00 84.06 215 ARG A C 1
ATOM 1768 O O . ARG A 1 215 ? -13.335 -6.142 -5.579 1.00 84.06 215 ARG A O 1
ATOM 1775 N N . ASP A 1 216 ? -14.670 -5.094 -4.116 1.00 83.38 216 ASP A N 1
ATOM 1776 C CA . ASP A 1 216 ? -15.833 -5.960 -4.246 1.00 83.38 216 ASP A CA 1
ATOM 1777 C C . ASP A 1 216 ? -16.601 -5.736 -5.560 1.00 83.38 216 ASP A C 1
ATOM 1779 O O . ASP A 1 216 ? -17.634 -6.357 -5.792 1.00 83.38 216 ASP A O 1
ATOM 1783 N N . SER A 1 217 ? -16.073 -4.920 -6.482 1.00 87.69 217 SER A N 1
ATOM 1784 C CA . SER A 1 217 ? -16.639 -4.642 -7.811 1.00 87.69 217 SER A CA 1
ATOM 1785 C C . SER A 1 217 ? -18.031 -3.997 -7.779 1.00 87.69 217 SER A C 1
ATOM 1787 O O . SER A 1 217 ? -18.865 -4.269 -8.652 1.00 87.69 217 SER A O 1
ATOM 1789 N N . ASN A 1 218 ? -18.287 -3.143 -6.780 1.00 91.94 218 ASN A N 1
ATOM 1790 C CA . ASN A 1 218 ? -19.566 -2.458 -6.567 1.00 91.94 218 ASN A CA 1
ATOM 1791 C C . ASN A 1 218 ? -20.753 -3.439 -6.572 1.00 91.94 218 ASN A C 1
ATOM 1793 O O . ASN A 1 218 ? -21.735 -3.248 -7.297 1.00 91.94 218 ASN A O 1
ATOM 1797 N N . ARG A 1 219 ? -20.632 -4.542 -5.826 1.00 88.00 219 ARG A N 1
ATOM 1798 C CA . ARG A 1 219 ? -21.689 -5.549 -5.672 1.00 88.00 219 ARG A CA 1
ATOM 1799 C C . ARG A 1 219 ? -21.653 -6.181 -4.286 1.00 88.00 219 ARG A C 1
ATOM 1801 O O . ARG A 1 219 ? -20.599 -6.269 -3.658 1.00 88.00 219 ARG A O 1
ATOM 1808 N N . CYS A 1 220 ? -22.808 -6.678 -3.862 1.00 85.44 220 CYS A N 1
ATOM 1809 C CA . CYS A 1 220 ? -22.905 -7.536 -2.691 1.00 85.44 220 CYS A CA 1
ATOM 1810 C C . CYS A 1 220 ? -22.066 -8.809 -2.899 1.00 85.44 220 CYS A C 1
ATOM 1812 O O . CYS A 1 220 ? -22.121 -9.422 -3.968 1.00 85.44 220 CYS A O 1
ATOM 1814 N N . GLN A 1 221 ? -21.295 -9.200 -1.882 1.00 85.00 221 GLN A N 1
ATOM 1815 C CA . GLN A 1 221 ? -20.465 -10.408 -1.923 1.00 85.00 221 GLN A CA 1
ATOM 1816 C C . GLN A 1 221 ? -21.203 -11.685 -1.503 1.00 85.00 221 GLN A C 1
ATOM 1818 O O . GLN A 1 221 ? -20.625 -12.765 -1.587 1.00 85.00 221 GLN A O 1
ATOM 1823 N N . VAL A 1 222 ? -22.484 -11.606 -1.116 1.00 79.8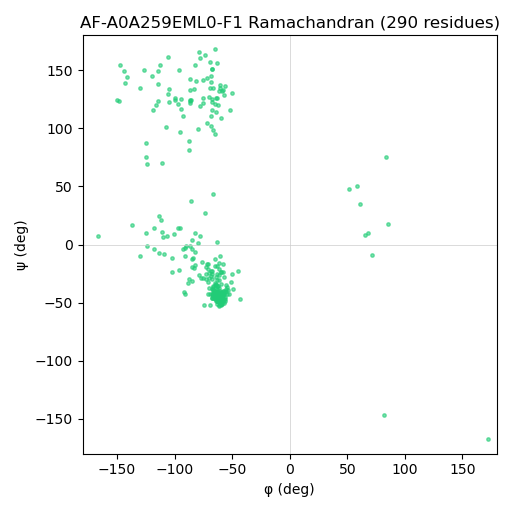1 222 VAL A N 1
ATOM 1824 C CA . VAL A 1 222 ? -23.300 -12.815 -0.932 1.00 79.81 222 VAL A CA 1
ATOM 1825 C C . VAL A 1 222 ? -23.458 -13.516 -2.278 1.00 79.81 222 VAL A C 1
ATOM 1827 O O . VAL A 1 222 ? -23.915 -12.928 -3.264 1.00 79.81 222 VAL A O 1
ATOM 1830 N N . THR A 1 223 ? -23.101 -14.796 -2.309 1.00 76.69 223 THR A N 1
ATOM 1831 C CA . THR A 1 223 ? -23.192 -15.656 -3.489 1.00 76.69 223 THR A CA 1
ATOM 1832 C C . THR A 1 223 ? -24.577 -15.573 -4.132 1.00 76.69 223 THR A C 1
ATOM 1834 O O . THR A 1 223 ? -25.599 -15.717 -3.466 1.00 76.69 223 THR A O 1
ATOM 1837 N N . ARG A 1 224 ? -24.611 -15.352 -5.454 1.00 74.75 224 ARG A N 1
ATOM 1838 C CA . ARG A 1 224 ? -25.832 -15.191 -6.275 1.00 74.75 224 ARG A CA 1
ATOM 1839 C C . ARG A 1 224 ? -26.681 -13.949 -5.972 1.00 74.75 224 ARG A C 1
ATOM 1841 O O . ARG A 1 224 ? -27.743 -13.808 -6.570 1.00 74.75 224 ARG A O 1
ATOM 1848 N N . CYS A 1 225 ? -26.223 -13.013 -5.139 1.00 78.00 225 CYS A N 1
ATOM 1849 C CA . CYS A 1 225 ? -26.866 -11.707 -5.030 1.00 78.00 225 CYS A CA 1
ATOM 1850 C C . CYS A 1 225 ? -26.456 -10.810 -6.214 1.00 78.00 225 CYS A C 1
ATOM 1852 O O . CYS A 1 225 ? -25.277 -10.489 -6.358 1.00 78.00 225 CYS A O 1
ATOM 1854 N N . PRO A 1 226 ? -27.397 -10.341 -7.055 1.00 83.62 226 PRO A N 1
ATOM 1855 C CA . PRO A 1 226 ? -27.078 -9.424 -8.147 1.00 83.62 226 PRO A CA 1
ATOM 1856 C C . PRO A 1 226 ? -27.050 -7.951 -7.702 1.00 83.62 226 PRO A C 1
ATOM 1858 O O . PRO A 1 226 ? -26.945 -7.069 -8.555 1.00 83.62 226 PRO A O 1
ATOM 1861 N N . SER A 1 227 ? -27.229 -7.656 -6.407 1.00 87.31 227 SER A N 1
ATOM 1862 C CA . SER A 1 227 ? -27.399 -6.278 -5.941 1.00 87.31 227 SER A CA 1
ATOM 1863 C C . SER A 1 227 ? -26.117 -5.460 -6.080 1.00 87.31 227 SER A C 1
ATOM 1865 O O . SER A 1 227 ? -25.028 -5.893 -5.697 1.00 87.31 227 SER A O 1
ATOM 1867 N N . ARG A 1 228 ? -26.290 -4.241 -6.593 1.00 90.44 228 ARG A N 1
ATOM 1868 C CA . ARG A 1 228 ? -25.263 -3.199 -6.740 1.00 90.44 228 ARG A CA 1
ATOM 1869 C C . ARG A 1 228 ? -25.657 -1.885 -6.057 1.00 90.44 228 ARG A C 1
ATOM 1871 O O . ARG A 1 228 ? -24.904 -0.920 -6.108 1.00 90.44 228 ARG A O 1
ATOM 1878 N N . LEU A 1 229 ? -26.850 -1.839 -5.466 1.00 88.69 229 LEU A N 1
ATOM 1879 C CA . LEU A 1 229 ? -27.439 -0.657 -4.839 1.00 88.69 229 LEU A CA 1
ATOM 1880 C C . LEU A 1 229 ? -27.543 -0.879 -3.329 1.00 88.69 229 LEU A C 1
ATOM 1882 O O . LEU A 1 229 ? -27.611 -2.030 -2.889 1.00 88.69 229 LEU A O 1
ATOM 1886 N N . GLY A 1 230 ? -27.541 0.216 -2.561 1.00 89.00 230 GLY A N 1
ATOM 1887 C CA . GLY A 1 230 ? -27.602 0.151 -1.096 1.00 89.00 230 GLY A CA 1
ATOM 1888 C C . GLY A 1 230 ? -26.442 -0.663 -0.524 1.00 89.00 230 GLY A C 1
ATOM 1889 O O . GLY A 1 230 ? -26.649 -1.651 0.166 1.00 89.00 230 GLY A O 1
ATOM 1890 N N . LEU A 1 231 ? -25.204 -0.362 -0.936 1.00 91.62 231 LEU A N 1
ATOM 1891 C CA . LEU A 1 231 ? -24.040 -1.121 -0.476 1.00 91.62 231 LEU A CA 1
ATOM 1892 C C . LEU A 1 231 ? -23.506 -0.560 0.845 1.00 91.62 231 LEU A C 1
ATOM 1894 O O . LEU A 1 231 ? -23.080 0.599 0.940 1.00 91.62 231 LEU A O 1
ATOM 1898 N N . HIS A 1 232 ? -23.468 -1.432 1.841 1.00 91.38 232 HIS A N 1
ATOM 1899 C CA . HIS A 1 232 ? -22.849 -1.246 3.142 1.00 91.38 232 HIS A CA 1
ATOM 1900 C C . HIS A 1 232 ? -21.557 -2.052 3.234 1.00 91.38 232 HIS A C 1
ATOM 1902 O O . HIS A 1 232 ? -21.309 -2.955 2.433 1.00 91.38 232 HIS A O 1
ATOM 1908 N N . VAL A 1 233 ? -20.713 -1.681 4.192 1.00 90.38 233 VAL A N 1
ATOM 1909 C CA . VAL A 1 233 ? -19.484 -2.405 4.505 1.00 90.38 233 VAL A CA 1
ATOM 1910 C C . VAL A 1 233 ? -19.625 -2.978 5.900 1.00 90.38 233 VAL A C 1
ATOM 1912 O O . VAL A 1 233 ? -19.891 -2.237 6.844 1.00 90.38 233 VAL A O 1
ATOM 1915 N N . HIS A 1 234 ? -19.473 -4.293 5.975 1.00 86.50 234 HIS A N 1
ATOM 1916 C CA . HIS A 1 234 ? -19.677 -5.109 7.159 1.00 86.50 234 HIS A CA 1
ATOM 1917 C C . HIS A 1 234 ? -18.361 -5.724 7.616 1.00 86.50 234 HIS A C 1
ATOM 1919 O O . HIS A 1 234 ? -17.497 -6.021 6.787 1.00 86.50 234 HIS A O 1
ATOM 1925 N N . HIS A 1 235 ? -18.216 -5.936 8.919 1.00 87.19 235 HIS A N 1
ATOM 1926 C CA . HIS A 1 235 ? -17.061 -6.615 9.499 1.00 87.19 235 HIS A CA 1
ATOM 1927 C C . HIS A 1 235 ? -17.268 -8.131 9.495 1.00 87.19 235 HIS A C 1
ATOM 1929 O O . HIS A 1 235 ? -18.234 -8.625 10.064 1.00 87.19 235 HIS A O 1
ATOM 1935 N N . MET A 1 236 ? -16.336 -8.880 8.901 1.00 82.50 236 MET A N 1
ATOM 1936 C CA . MET A 1 236 ? -16.384 -10.347 8.868 1.00 82.50 236 MET A CA 1
ATOM 1937 C C . MET A 1 236 ? -16.108 -10.962 10.242 1.00 82.50 236 MET A C 1
ATOM 1939 O O . MET A 1 236 ? -16.810 -11.872 10.652 1.00 82.50 236 MET A O 1
ATOM 1943 N N . ARG A 1 237 ? -15.124 -10.455 10.987 1.00 82.56 237 ARG A N 1
ATOM 1944 C CA . ARG A 1 237 ? -14.987 -10.666 12.433 1.00 82.56 237 ARG A CA 1
ATOM 1945 C C . ARG A 1 237 ? -15.533 -9.429 13.135 1.00 82.56 237 ARG A C 1
ATOM 1947 O O . ARG A 1 237 ? -15.045 -8.336 12.827 1.00 82.56 237 ARG A O 1
ATOM 1954 N N . PRO A 1 238 ? -16.485 -9.558 14.073 1.00 81.38 238 PRO A N 1
ATOM 1955 C CA . PRO A 1 238 ? -17.109 -8.389 14.663 1.00 81.38 238 PRO A CA 1
ATOM 1956 C C . PRO A 1 238 ? -16.114 -7.603 15.510 1.00 81.38 238 PRO A C 1
ATOM 1958 O O . PRO A 1 238 ? -15.192 -8.152 16.116 1.00 81.38 238 PRO A O 1
ATOM 1961 N N . VAL A 1 239 ? -16.351 -6.297 15.582 1.00 82.69 239 VAL A N 1
ATOM 1962 C CA . VAL A 1 239 ? -15.556 -5.353 16.373 1.00 82.69 239 VAL A CA 1
ATOM 1963 C C . VAL A 1 239 ? -15.496 -5.765 17.850 1.00 82.69 239 VAL A C 1
ATOM 1965 O O . VAL A 1 239 ? -14.421 -5.734 18.442 1.00 82.69 239 VAL A O 1
ATOM 1968 N N . ALA A 1 240 ? -16.618 -6.222 18.415 1.00 77.12 240 ALA A N 1
ATOM 1969 C CA . ALA A 1 240 ? -16.709 -6.681 19.805 1.00 77.12 240 ALA A CA 1
ATOM 1970 C C . ALA A 1 240 ? -15.800 -7.888 20.117 1.00 77.12 240 ALA A C 1
ATOM 1972 O O . ALA A 1 240 ? -15.340 -8.035 21.246 1.00 77.12 240 ALA A O 1
ATOM 1973 N N . ASP A 1 241 ? -15.482 -8.702 19.106 1.00 77.50 241 ASP A N 1
ATOM 1974 C CA . ASP A 1 241 ? -14.596 -9.864 19.230 1.00 77.50 241 ASP A CA 1
ATOM 1975 C C . ASP A 1 241 ? -13.150 -9.539 18.809 1.00 77.50 241 ASP A C 1
ATOM 1977 O O . ASP A 1 241 ? -12.348 -10.445 18.563 1.00 77.50 241 ASP A O 1
ATOM 1981 N N . GLY A 1 242 ? -12.796 -8.257 18.676 1.00 81.50 242 GLY A N 1
ATOM 1982 C CA . GLY A 1 242 ? -11.465 -7.802 18.263 1.00 81.50 242 GLY A CA 1
ATOM 1983 C C . GLY A 1 242 ? -11.238 -7.738 16.753 1.00 81.50 242 GLY A C 1
ATOM 1984 O O . GLY A 1 242 ? -10.090 -7.687 16.310 1.00 81.50 242 GLY A O 1
ATOM 1985 N N . GLY A 1 243 ? -12.308 -7.734 15.954 1.00 86.00 243 GLY A N 1
ATOM 1986 C CA . GLY A 1 243 ? -12.238 -7.516 14.511 1.00 86.00 243 GLY A CA 1
ATOM 1987 C C . GLY A 1 243 ? -11.562 -6.194 14.136 1.00 86.00 243 GLY A C 1
ATOM 1988 O O . GLY A 1 243 ? -11.819 -5.149 14.738 1.00 86.00 243 GLY A O 1
ATOM 1989 N N . THR A 1 244 ? -10.692 -6.239 13.127 1.00 90.12 244 THR A N 1
ATOM 1990 C CA . THR A 1 244 ? -9.976 -5.070 12.603 1.00 90.12 244 THR A CA 1
ATOM 1991 C C . THR A 1 244 ? -10.827 -4.271 11.616 1.00 90.12 244 THR A C 1
ATOM 1993 O O . THR A 1 244 ? -11.669 -4.813 10.905 1.00 90.12 244 THR A O 1
ATOM 1996 N N . HIS A 1 245 ? -10.534 -2.982 11.476 1.00 88.12 245 HIS A N 1
ATOM 1997 C CA . HIS A 1 245 ? -11.009 -2.117 10.390 1.00 88.12 245 HIS A CA 1
ATOM 1998 C C . HIS A 1 245 ? -10.114 -2.208 9.146 1.00 88.12 245 HIS A C 1
ATOM 2000 O O . HIS A 1 245 ? -9.838 -1.205 8.494 1.00 88.12 245 HIS A O 1
ATOM 2006 N N . THR A 1 246 ? -9.600 -3.396 8.826 1.00 86.62 246 THR A N 1
ATOM 2007 C CA . THR A 1 246 ? -8.772 -3.612 7.631 1.00 86.62 246 THR A CA 1
ATOM 2008 C C . THR A 1 246 ? -9.628 -4.135 6.483 1.00 86.62 246 THR A C 1
ATOM 2010 O O . THR A 1 246 ? -10.584 -4.861 6.745 1.00 86.62 246 THR A O 1
ATOM 2013 N N . PRO A 1 247 ? -9.292 -3.845 5.210 1.00 83.75 247 PRO A N 1
ATOM 2014 C CA . PRO A 1 247 ? -10.013 -4.413 4.072 1.00 83.75 247 PRO A CA 1
ATOM 2015 C C . PRO A 1 247 ? -10.188 -5.934 4.172 1.00 83.75 247 PRO A C 1
ATOM 2017 O O . PRO A 1 247 ? -11.269 -6.435 3.889 1.00 83.75 247 PRO A O 1
ATOM 2020 N N . ASP A 1 248 ? -9.181 -6.657 4.665 1.00 83.06 248 ASP A N 1
ATOM 2021 C CA . ASP A 1 248 ? -9.219 -8.119 4.831 1.00 83.06 248 ASP A CA 1
ATOM 2022 C C . ASP A 1 248 ? -10.254 -8.616 5.845 1.00 83.06 248 ASP A C 1
ATOM 2024 O O . ASP A 1 248 ? -10.607 -9.787 5.811 1.00 83.06 248 ASP A O 1
ATOM 2028 N N . ASN A 1 249 ? -10.747 -7.750 6.735 1.00 85.56 249 ASN A N 1
ATOM 2029 C CA . ASN A 1 249 ? -11.825 -8.053 7.676 1.00 85.56 249 ASN A CA 1
ATOM 2030 C C . ASN A 1 249 ? -13.153 -7.378 7.287 1.00 85.56 249 ASN A C 1
ATOM 2032 O O . ASN A 1 249 ? -14.111 -7.398 8.055 1.00 85.56 249 ASN A O 1
ATOM 2036 N N . LEU A 1 250 ? -13.226 -6.753 6.113 1.00 86.88 250 LEU A N 1
ATOM 2037 C CA . LEU A 1 250 ? -14.391 -6.005 5.655 1.00 86.88 250 LEU A CA 1
ATOM 2038 C C . LEU A 1 250 ? -14.960 -6.597 4.364 1.00 86.88 250 LEU A C 1
ATOM 2040 O O . LEU A 1 250 ? -14.218 -7.043 3.488 1.00 86.88 250 LEU A O 1
ATOM 2044 N N . VAL A 1 251 ? -16.283 -6.551 4.217 1.00 86.62 251 VAL A N 1
ATOM 2045 C CA . VAL A 1 251 ? -17.006 -7.081 3.052 1.00 86.62 251 VAL A CA 1
ATOM 2046 C C . VAL A 1 251 ? -18.171 -6.175 2.652 1.00 86.62 251 VAL A C 1
ATOM 2048 O O . VAL A 1 251 ? -18.825 -5.579 3.506 1.00 86.62 251 VAL A O 1
ATOM 2051 N N . SER A 1 252 ? -18.439 -6.042 1.352 1.00 89.69 252 SER A N 1
ATOM 2052 C CA . SER A 1 252 ? -19.564 -5.266 0.831 1.00 89.69 252 SER A CA 1
ATOM 2053 C C . SER A 1 252 ? -20.853 -6.086 0.756 1.00 89.69 252 SER A C 1
ATOM 2055 O O . SER A 1 252 ? -20.909 -7.107 0.067 1.00 89.69 252 SER A O 1
ATOM 2057 N N . LEU A 1 253 ? -21.918 -5.595 1.398 1.00 87.12 253 LEU A N 1
ATOM 2058 C CA . LEU A 1 253 ? -23.252 -6.209 1.447 1.00 87.12 253 LEU A CA 1
ATOM 2059 C C . LEU A 1 253 ? -24.335 -5.228 1.003 1.00 87.12 253 LEU A C 1
ATOM 2061 O O . LEU A 1 253 ? -24.179 -4.028 1.189 1.00 87.12 253 LEU A O 1
ATOM 2065 N N . CYS A 1 254 ? -25.432 -5.719 0.422 1.00 88.50 254 CYS A N 1
ATOM 2066 C CA . CYS A 1 254 ? -26.610 -4.874 0.204 1.00 88.50 254 CYS A CA 1
ATOM 2067 C C . CYS A 1 254 ? -27.412 -4.695 1.501 1.00 88.50 254 CYS A C 1
ATOM 2069 O O . CYS A 1 254 ? -27.310 -5.549 2.377 1.00 88.50 254 CYS A O 1
ATOM 2071 N N . ASP A 1 255 ? -28.259 -3.664 1.581 1.00 87.81 255 ASP A N 1
ATOM 2072 C CA . ASP A 1 255 ? -29.148 -3.385 2.727 1.00 87.81 255 ASP A CA 1
ATOM 2073 C C . ASP A 1 255 ? -29.841 -4.644 3.268 1.00 87.81 255 ASP A C 1
ATOM 2075 O O . ASP A 1 255 ? -29.820 -4.907 4.467 1.00 87.81 255 ASP A O 1
ATOM 2079 N N . PHE A 1 256 ? -30.407 -5.457 2.369 1.00 83.44 256 PHE A N 1
ATOM 2080 C CA . PHE A 1 256 ? -31.110 -6.690 2.722 1.00 83.44 256 PHE A CA 1
ATOM 2081 C C . PHE A 1 256 ? -30.197 -7.701 3.419 1.00 83.44 256 PHE A C 1
ATOM 2083 O O . PHE A 1 256 ? -30.518 -8.170 4.503 1.00 83.44 256 PHE A O 1
ATOM 2090 N N . HIS A 1 257 ? -29.052 -8.032 2.819 1.00 81.12 257 HIS A N 1
ATOM 2091 C CA . HIS A 1 257 ? -28.139 -9.006 3.416 1.00 81.12 257 HIS A CA 1
ATOM 2092 C C . HIS A 1 257 ? -27.440 -8.452 4.653 1.00 81.12 257 HIS A C 1
ATOM 2094 O O . HIS A 1 257 ? -27.201 -9.202 5.586 1.00 81.12 257 HIS A O 1
ATOM 2100 N N . HIS A 1 258 ? -27.175 -7.148 4.691 1.00 83.31 258 HIS A N 1
ATOM 2101 C CA . HIS A 1 258 ? -26.629 -6.485 5.866 1.00 83.31 258 HIS A CA 1
ATOM 2102 C C . HIS A 1 258 ? -27.600 -6.549 7.056 1.00 83.31 258 HIS A C 1
ATOM 2104 O O . HIS A 1 258 ? -27.172 -6.797 8.174 1.00 83.31 258 HIS A O 1
ATOM 2110 N N . ALA A 1 259 ? -28.907 -6.395 6.821 1.00 79.38 259 ALA A N 1
ATOM 2111 C CA . ALA A 1 259 ? -29.928 -6.497 7.866 1.00 79.38 259 ALA A CA 1
ATOM 2112 C C . ALA A 1 259 ? -30.186 -7.936 8.355 1.00 79.38 259 ALA A C 1
ATOM 2114 O O . ALA A 1 259 ? -30.763 -8.119 9.424 1.00 79.38 259 ALA A O 1
ATOM 2115 N N . LEU A 1 260 ? -29.797 -8.952 7.577 1.00 72.94 260 LEU A N 1
ATOM 2116 C CA . LEU A 1 260 ? -29.924 -10.363 7.956 1.00 72.94 260 LEU A CA 1
ATOM 2117 C C . LEU A 1 260 ? -28.764 -10.868 8.823 1.00 72.94 260 LEU A C 1
ATOM 2119 O O . LEU A 1 260 ? -28.853 -11.973 9.361 1.00 72.94 260 LEU A O 1
ATOM 2123 N N . GLU A 1 261 ? -27.681 -10.099 8.941 1.00 62.47 261 GLU A N 1
ATOM 2124 C CA . GLU A 1 261 ? -26.537 -10.471 9.767 1.00 62.47 261 GLU A CA 1
ATOM 2125 C C . GLU A 1 261 ? -26.927 -10.451 11.256 1.00 62.47 261 GLU A C 1
ATOM 2127 O O . GLU A 1 261 ? -27.424 -9.433 11.748 1.00 62.47 261 GLU A O 1
ATOM 2132 N N . PRO A 1 262 ? -26.716 -11.552 12.003 1.00 56.56 262 PRO A N 1
ATOM 2133 C CA . PRO A 1 262 ? -26.980 -11.567 13.434 1.00 56.56 262 PRO A CA 1
ATOM 2134 C C . PRO A 1 262 ? -25.993 -10.656 14.178 1.00 56.56 262 PRO A C 1
ATOM 2136 O O . PRO A 1 262 ? -24.835 -10.515 13.785 1.00 56.56 262 PRO A O 1
ATOM 2139 N N . GLU A 1 263 ? -26.423 -10.103 15.316 1.00 50.62 263 GLU A N 1
ATOM 2140 C CA . GLU A 1 263 ? -25.593 -9.233 16.169 1.00 50.62 263 GLU A CA 1
ATOM 2141 C C . GLU A 1 263 ? -24.330 -9.928 16.734 1.00 50.62 263 GLU A C 1
ATOM 2143 O O . GLU A 1 263 ? -23.424 -9.248 17.215 1.00 50.62 263 GLU A O 1
ATOM 2148 N N . LYS A 1 264 ? -24.247 -11.272 16.696 1.00 42.81 264 LYS A N 1
ATOM 2149 C CA . LYS A 1 264 ? -23.098 -12.077 17.160 1.00 42.81 264 LYS A CA 1
ATOM 2150 C C . LYS A 1 264 ? -22.855 -13.298 16.258 1.00 42.81 264 LYS A C 1
ATOM 2152 O O . LYS A 1 264 ? -23.802 -14.005 15.925 1.00 42.81 264 LYS A O 1
ATOM 2157 N N . GLY A 1 265 ? -21.584 -13.601 15.960 1.00 44.03 265 GLY A N 1
ATOM 2158 C CA . GLY A 1 265 ? -21.155 -14.855 15.316 1.00 44.03 265 GLY A CA 1
ATOM 2159 C C . GLY A 1 265 ? -21.261 -14.873 13.785 1.00 44.03 265 GLY A C 1
ATOM 2160 O O . GLY A 1 265 ? -22.124 -15.539 13.221 1.00 44.03 265 GLY A O 1
ATOM 2161 N N . HIS A 1 266 ? -20.337 -14.189 13.110 1.00 50.09 266 HIS A N 1
ATOM 2162 C CA . HIS A 1 266 ? -20.300 -14.035 11.644 1.00 50.09 266 HIS A CA 1
ATOM 2163 C C . HIS A 1 266 ? -19.618 -15.189 10.878 1.00 50.09 266 HIS A C 1
ATOM 2165 O O . HIS A 1 266 ? -19.620 -15.198 9.647 1.00 50.09 266 HIS A O 1
ATOM 2171 N N . GLU A 1 267 ? -19.043 -16.187 11.563 1.00 38.06 267 GLU A N 1
ATOM 2172 C CA . GLU A 1 267 ? -18.247 -17.254 10.922 1.00 38.06 267 GLU A CA 1
ATOM 2173 C C . GLU A 1 267 ? -19.042 -18.171 9.970 1.00 38.06 267 GLU A C 1
ATOM 2175 O O . GLU A 1 267 ? -18.445 -18.936 9.218 1.00 38.06 267 GLU A O 1
ATOM 2180 N N . ARG A 1 268 ? -20.381 -18.132 9.966 1.00 40.91 268 ARG A N 1
ATOM 2181 C CA . ARG A 1 268 ? -21.195 -19.201 9.348 1.00 40.91 268 ARG A CA 1
ATOM 2182 C C . ARG A 1 268 ? -21.947 -18.854 8.063 1.00 40.91 268 ARG A C 1
ATOM 2184 O O . ARG A 1 268 ? -22.706 -19.690 7.582 1.00 40.91 268 ARG A O 1
ATOM 2191 N N . ILE A 1 269 ? -21.757 -17.672 7.482 1.00 46.09 269 ILE A N 1
ATOM 2192 C CA . ILE A 1 269 ? -22.682 -17.184 6.440 1.00 46.09 269 ILE A CA 1
ATOM 2193 C C . ILE A 1 269 ? -22.118 -17.325 5.012 1.00 46.09 269 ILE A C 1
ATOM 2195 O O . ILE A 1 269 ? -22.873 -17.469 4.050 1.00 46.09 269 ILE A O 1
ATOM 2199 N N . TRP A 1 270 ? -20.795 -17.389 4.853 1.00 46.94 270 TRP A N 1
ATOM 2200 C CA . TRP A 1 270 ? -20.163 -17.167 3.543 1.00 46.94 270 TRP A CA 1
ATOM 2201 C C . TRP A 1 270 ? -19.839 -18.440 2.746 1.00 46.94 270 TRP A C 1
ATOM 2203 O O . TRP A 1 270 ? -19.736 -18.370 1.523 1.00 46.94 270 TRP A O 1
ATOM 2213 N N . GLY A 1 271 ? -19.718 -19.597 3.407 1.00 40.41 271 GLY A N 1
ATOM 2214 C CA . GLY A 1 271 ? -19.404 -20.877 2.753 1.00 40.41 271 GLY A CA 1
ATOM 2215 C C . GLY A 1 271 ? -20.627 -21.687 2.307 1.00 40.41 271 GLY A C 1
ATOM 2216 O O . GLY A 1 271 ? -20.640 -22.197 1.191 1.00 40.41 271 GLY A O 1
ATOM 2217 N N . ASP A 1 272 ? -21.671 -21.763 3.145 1.00 42.62 272 ASP A N 1
ATOM 2218 C CA . ASP A 1 272 ? -22.676 -22.841 3.056 1.00 42.62 272 ASP A CA 1
ATOM 2219 C C . ASP A 1 272 ? -24.148 -22.407 3.214 1.00 42.62 272 ASP A C 1
ATOM 2221 O O . ASP A 1 272 ? -25.028 -23.247 3.432 1.00 42.62 272 ASP A O 1
ATOM 2225 N N . ILE A 1 273 ? -24.489 -21.119 3.078 1.00 42.56 273 ILE A N 1
ATOM 2226 C CA . ILE A 1 273 ? -25.903 -20.713 3.146 1.00 42.56 273 ILE A CA 1
ATOM 2227 C C . ILE A 1 273 ? -26.693 -21.230 1.936 1.00 42.56 273 ILE A C 1
ATOM 2229 O O . ILE A 1 273 ? -26.705 -20.658 0.847 1.00 42.56 273 ILE A O 1
ATOM 2233 N N . LYS A 1 274 ? -27.442 -22.307 2.187 1.00 43.91 274 LYS A N 1
ATOM 2234 C CA . LYS A 1 274 ? -28.664 -22.703 1.477 1.00 43.91 274 LYS A CA 1
ATOM 2235 C C . LYS A 1 274 ? -29.862 -22.524 2.416 1.00 43.91 274 LYS A C 1
ATOM 2237 O O . LYS A 1 274 ? -30.430 -23.502 2.895 1.00 43.91 274 LYS A O 1
ATOM 2242 N N . THR A 1 275 ? -30.250 -21.294 2.745 1.00 40.44 275 THR A N 1
ATOM 2243 C CA . THR A 1 275 ? -31.456 -21.068 3.565 1.00 40.44 275 THR A CA 1
ATOM 2244 C C . THR A 1 275 ? -32.707 -20.999 2.687 1.00 40.44 275 THR A C 1
ATOM 2246 O O . THR A 1 275 ? -32.685 -20.447 1.594 1.00 40.44 275 THR A O 1
ATOM 2249 N N . ARG A 1 276 ? -33.835 -21.554 3.156 1.00 36.88 276 ARG A N 1
ATOM 2250 C CA . ARG A 1 276 ? -35.123 -21.634 2.422 1.00 36.88 276 ARG A CA 1
ATOM 2251 C C . ARG A 1 276 ? -35.734 -20.274 2.032 1.00 36.88 276 ARG A C 1
ATOM 2253 O O . ARG A 1 276 ? -36.663 -20.229 1.233 1.00 36.88 276 ARG A O 1
ATOM 2260 N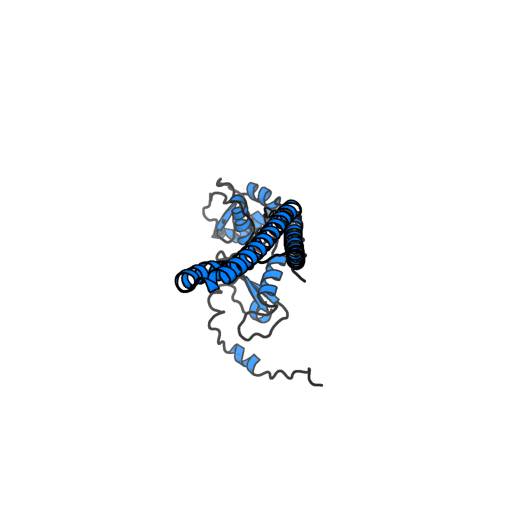 N . TYR A 1 277 ? -35.201 -19.163 2.538 1.00 38.25 277 TYR A N 1
ATOM 2261 C CA . TYR A 1 277 ? -35.572 -17.817 2.088 1.00 38.25 277 TYR A CA 1
ATOM 2262 C C . TYR A 1 277 ? -34.949 -17.446 0.726 1.00 38.25 277 TYR A C 1
ATOM 2264 O O . TYR A 1 277 ? -35.448 -16.544 0.059 1.00 38.25 277 TYR A O 1
ATOM 2272 N N . PHE A 1 278 ? -33.940 -18.191 0.247 1.00 39.47 278 PHE A N 1
ATOM 2273 C CA . PHE A 1 278 ? -33.388 -18.051 -1.110 1.00 39.47 278 PHE A CA 1
ATOM 2274 C C . PHE A 1 278 ? -34.374 -18.471 -2.211 1.00 39.47 278 PHE A C 1
ATOM 2276 O O . PHE A 1 278 ? -34.334 -17.920 -3.309 1.00 39.47 278 PHE A O 1
ATOM 2283 N N . THR A 1 279 ? -35.286 -19.411 -1.940 1.00 37.47 279 THR A N 1
ATOM 2284 C CA . THR A 1 279 ? -36.235 -19.918 -2.949 1.00 37.47 279 THR A CA 1
ATOM 2285 C C . THR A 1 279 ? -37.331 -18.923 -3.338 1.00 37.47 279 THR A C 1
ATOM 2287 O O . THR A 1 279 ? -37.912 -19.079 -4.407 1.00 37.47 279 THR A O 1
ATOM 2290 N N . LEU A 1 280 ? -37.574 -17.864 -2.554 1.00 36.00 280 LEU A N 1
ATOM 2291 C CA . LEU A 1 280 ? -38.534 -16.812 -2.926 1.00 36.00 280 LEU A CA 1
ATOM 2292 C C . LEU A 1 280 ? -37.975 -15.841 -3.978 1.00 36.00 280 LEU A C 1
ATOM 2294 O O . LEU A 1 280 ? -38.730 -15.338 -4.803 1.00 36.00 280 LEU A O 1
ATOM 2298 N N . VAL A 1 281 ? -36.653 -15.635 -4.026 1.00 38.78 281 VAL A N 1
ATOM 2299 C CA . VAL A 1 281 ? -36.011 -14.806 -5.067 1.00 38.78 281 VAL A CA 1
ATOM 2300 C C . VAL A 1 281 ? -35.720 -15.621 -6.338 1.00 38.78 281 VAL A C 1
ATOM 2302 O O . VAL A 1 281 ? -35.604 -15.053 -7.420 1.00 38.78 281 VAL A O 1
ATOM 2305 N N . CYS A 1 282 ? -35.678 -16.957 -6.248 1.00 36.41 282 CYS A N 1
ATOM 2306 C CA . CYS A 1 282 ? -35.584 -17.844 -7.415 1.00 36.41 282 CYS A CA 1
ATOM 2307 C C . CYS A 1 282 ? -36.870 -17.903 -8.261 1.00 36.41 282 CYS A C 1
ATOM 2309 O O . CYS A 1 282 ? -36.803 -18.361 -9.396 1.00 36.41 282 CYS A O 1
ATOM 2311 N N . GLY A 1 283 ? -38.017 -17.461 -7.728 1.00 30.31 283 GLY A N 1
ATOM 2312 C CA . GLY A 1 283 ? -39.314 -17.484 -8.418 1.00 30.31 283 GLY A CA 1
ATOM 2313 C C . GLY A 1 283 ? -39.676 -16.205 -9.176 1.00 30.31 283 GLY A C 1
ATOM 2314 O O . GLY A 1 283 ? -40.713 -16.167 -9.829 1.00 30.31 283 GLY A O 1
ATOM 2315 N N . HIS A 1 284 ? -38.854 -15.155 -9.106 1.00 32.91 284 HIS A N 1
ATOM 2316 C CA . HIS A 1 284 ? -39.060 -13.962 -9.922 1.00 32.91 284 HIS A CA 1
ATOM 2317 C C . HIS A 1 284 ? -38.213 -14.077 -11.186 1.00 32.91 284 HIS A C 1
ATOM 2319 O O . HIS A 1 284 ? -37.026 -13.738 -11.194 1.00 32.91 284 HIS A O 1
ATOM 2325 N N . GLU A 1 285 ? -38.837 -14.536 -12.272 1.00 32.16 285 GLU A N 1
ATOM 2326 C CA . GLU A 1 285 ? -38.334 -14.255 -13.611 1.00 32.16 285 GLU A CA 1
ATOM 2327 C C . GLU A 1 285 ? -38.122 -12.744 -13.723 1.00 32.16 285 GLU A C 1
ATOM 2329 O O . GLU A 1 285 ? -39.052 -11.939 -13.629 1.00 32.16 285 GLU A O 1
ATOM 2334 N N . ARG A 1 286 ? -36.865 -12.332 -13.895 1.00 36.03 286 ARG A N 1
ATOM 2335 C CA . ARG A 1 286 ? -36.571 -10.969 -14.312 1.00 36.03 286 ARG A CA 1
ATOM 2336 C C . ARG A 1 286 ? -37.094 -10.816 -15.735 1.00 36.03 286 ARG A C 1
ATOM 2338 O O . ARG A 1 286 ? -36.394 -11.154 -16.684 1.00 36.03 286 ARG A O 1
ATOM 2345 N N . SER A 1 287 ? -38.282 -10.243 -15.893 1.00 34.09 287 SER A N 1
ATOM 2346 C CA . SER A 1 287 ? -38.631 -9.579 -17.143 1.00 34.09 287 SER A CA 1
ATOM 2347 C C . SER A 1 287 ? -37.693 -8.377 -17.288 1.00 34.09 287 SER A C 1
ATOM 2349 O O . SER A 1 287 ? -37.912 -7.318 -16.693 1.00 34.09 287 SER A O 1
ATOM 2351 N N . ASN A 1 288 ? -36.593 -8.552 -18.019 1.00 31.70 288 ASN A N 1
ATOM 2352 C CA . ASN A 1 288 ? -35.754 -7.439 -18.441 1.00 31.70 288 ASN A CA 1
ATOM 2353 C C . ASN A 1 288 ? -36.617 -6.498 -19.297 1.00 31.70 288 ASN A C 1
ATOM 2355 O O . ASN A 1 288 ? -36.922 -6.808 -20.442 1.00 31.70 288 ASN A O 1
ATOM 2359 N N . ARG A 1 289 ? -36.966 -5.314 -18.782 1.00 37.81 289 ARG A N 1
ATOM 2360 C CA . ARG A 1 289 ? -37.550 -4.211 -19.576 1.00 37.81 289 ARG A CA 1
ATOM 2361 C C . ARG A 1 289 ? -36.517 -3.510 -20.481 1.00 37.81 289 ARG A C 1
ATOM 2363 O O . ARG A 1 289 ? -36.661 -2.337 -20.785 1.00 37.81 289 ARG A O 1
ATOM 2370 N N . ALA A 1 290 ? -35.467 -4.218 -20.897 1.00 34.06 290 ALA A N 1
ATOM 2371 C CA . ALA A 1 290 ? -34.470 -3.721 -21.850 1.00 34.06 290 ALA A CA 1
ATOM 2372 C C . ALA A 1 290 ? -34.704 -4.243 -23.282 1.00 34.06 290 ALA A C 1
ATOM 2374 O O . ALA A 1 290 ? -33.867 -4.044 -24.154 1.00 34.06 290 ALA A O 1
ATOM 2375 N N . THR A 1 291 ? -35.837 -4.902 -23.526 1.00 39.97 291 THR A N 1
ATOM 2376 C CA . THR A 1 291 ? -36.348 -5.211 -24.867 1.00 39.97 291 THR A CA 1
ATOM 2377 C C . THR A 1 291 ? -37.762 -4.664 -25.004 1.00 39.97 291 THR A C 1
ATOM 2379 O O . THR A 1 291 ? -38.720 -5.426 -24.900 1.00 39.97 291 THR A O 1
ATOM 2382 N N . GLN A 1 292 ? -37.867 -3.344 -25.168 1.00 33.69 292 GLN A N 1
ATOM 2383 C CA . GLN A 1 292 ? -38.865 -2.637 -25.979 1.00 33.69 292 GLN A CA 1
ATOM 2384 C C . GLN A 1 292 ? -38.217 -1.357 -26.504 1.00 33.69 292 GLN A C 1
ATOM 2386 O O . GLN A 1 292 ? -37.528 -0.695 -25.695 1.00 33.69 292 GLN A O 1
#

Solvent-accessible surface area (backbone atoms only — not comparable to full-atom values): 16914 Å² total; per-residue (Å²): 140,73,87,85,63,52,69,82,58,47,35,40,30,73,44,44,74,71,50,58,64,66,60,50,29,54,50,45,48,67,77,30,64,90,76,57,82,74,68,71,48,45,14,74,82,78,61,50,64,50,98,52,46,40,64,28,34,67,68,49,34,41,28,53,70,58,48,55,56,59,32,62,44,69,68,62,74,59,46,60,54,48,52,50,50,43,54,51,49,45,50,53,48,52,54,52,50,51,58,48,42,77,74,55,67,60,80,81,67,85,53,62,41,39,57,50,16,60,57,35,49,64,50,24,75,78,39,70,79,36,45,60,57,21,52,51,34,33,54,54,17,50,53,52,40,51,55,39,48,53,47,42,53,50,31,52,52,53,50,54,54,48,45,70,78,54,59,81,70,72,82,72,93,38,73,44,94,85,44,94,85,33,62,67,53,74,71,48,52,48,52,50,50,52,51,28,19,33,71,74,81,38,73,39,45,74,50,53,45,53,52,35,31,56,75,48,67,53,28,26,69,56,85,92,48,86,46,61,60,62,72,44,73,43,58,54,45,46,49,90,80,36,24,46,73,41,65,94,27,44,44,25,26,25,56,70,62,54,70,66,55,67,98,67,82,62,89,70,62,86,88,69,72,81,56,81,75,56,60,66,64,72,68,58,78,79,79,68,85,84,78,123

Radius of gyration: 34.03 Å; Cα contacts (8 Å, |Δi|>4): 304; chains: 1; bounding box: 88×46×91 Å

pLDDT: mean 77.17, std 17.36, range [30.31, 97.19]

Sequence (292 aa):
MIAETWHTDFNPQKFLSRVSLTQLIERNEAYNESSVTDAKSPCIFCGKASARGILLNDKSFLCQQCYSEVAMISYPERYEALRRQFVIAREARRLAWEGFREKFEHKSDESSLVFFGWASLLLALANPAFLILTAILLVIGYTKNDANKRKTDEWLGRKSAWEQVNPEPREPELKHFHDPSAYLSEKDRLVLKIFNHWPGYPPFWKYLRAVVISRDSNRCQVTRCPSRLGLHVHHMRPVADGGTHTPDNLVSLCDFHHALEPEKGHERIWGDIKTRYFTLVCGHERSNRATQ